Protein AF-A0A7S4K9E1-F1 (afdb_monomer)

Secondary structure (DSSP, 8-state):
---------S-SSEEEEEEEEE---TTSS--PEEEEEEEEE--PPPTT-HHHHH-EEEEEEEGGGS--S-TT---HHHHHHHHHHHHHS-TTEEEEEEEEEEE--SSSPTT-EEEEEEEETTBEEEEE-TTSEEEE--STTS---HHHHHHHHHHH---S---------PPP----PPPPPPPP--------------PPPGGGSSS--PPPPEEEESPPBHHHHHS-SEEEEEETTEEEEEEEEETTEESTTSS--

Foldseek 3Di:
DDDDDDDDDPAPDKDKDWDKDFDDDPPDPDTDIDIDIDIGRDDADDCPHVLQWQFAEEEEDECVQPDPQFQVDPDPSLVVVVVVVVVVDDPRHDWYWYKYWDQDDDPPDRPDIFIFTAQTSAWWKWFAAPVLEIETADDGVHDPFPQVVVVCCVQPVDPPDPPVPPDPDPDDDDPDDDDDDDDDDDDDDDDDPPPPPPPPPPPPPPPPPPPRHHYDHHGDIPVSQQNTLWMWIDHPSGHTGTHQHYPNHGGNVSTND

Organism: NCBI:txid180227

Mean predicted aligned error: 12.52 Å

Sequence (257 aa):
AVSVCFALTNFSSARIRLIYQATELIGGEGKEGGLVVLVERWTPFSHDHPLFSIGVSVSLCPVDEIARSNPASKSIEWITKRKHIYSQKNKDTYEVLLTRKREKRGEEREGDVEVEVLEGMGTNLFCVREDNTILTAGGTDVLPGLSASILIDSLFLSPTSLSPSSPPSPLPSLALLPPPPSPSPLSSSPSLPSLNIIPPPRSWVSEFSSPPLSLIIRPPTLKELREAKEVMICSASRPLVPVTEIEGKKVGNGKPG

InterPro domains:
  IPR036038 Aminotransferase-like, PLP-dependent enzymes [SSF56752] (7-153)
  IPR036038 Aminotransferase-like, PLP-dependent enzymes [SSF56752] (214-257)
  IPR043132 Branched-chain-amino-acid aminotransferase-like, C-terminal [G3DSA:3.20.10.10] (48-155)
  IPR043132 Branched-chain-amino-acid aminotransferase-like, C-terminal [G3DSA:3.20.10.10] (202-257)

Nearest PDB structures (foldseek):
  4tm5-assembly1_A-2  TM=7.470E-01  e=7.924E-10  Burkholderia thailandensis E264
  5e25-assembly1_C  TM=6.968E-01  e=1.525E-09  Geoglobus acetivorans
  7dbe-assembly1_A  TM=6.575E-01  e=8.078E-09  Rhodobacter sp. 140A
  4m0j-assembly1_B  TM=6.959E-01  e=7.310E-08  Burkholderia thailandensis E264
  7wud-assembly1_C  TM=6.959E-01  e=7.758E-08  Rhodobacter sp. 140A

Solvent-accessible surface area (backbone atoms only — not comparable to full-atom values): 16142 Å² total; per-residue (Å²): 136,89,85,84,86,81,86,82,78,95,64,98,44,69,42,78,45,81,44,79,45,78,46,81,55,92,86,56,105,54,79,59,68,47,77,47,75,46,76,42,83,42,75,76,81,56,87,86,35,62,53,61,71,50,25,36,32,29,38,80,42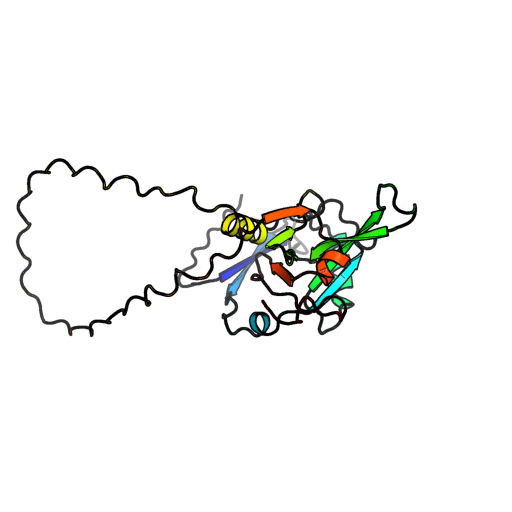,60,38,91,83,45,87,67,95,42,52,82,60,83,45,68,65,48,55,53,51,52,52,52,55,62,71,70,48,60,89,77,44,72,48,45,32,32,26,43,82,40,74,68,87,66,96,61,69,90,84,51,70,42,47,30,36,45,28,36,85,77,25,46,40,40,33,29,37,85,83,40,38,35,29,25,42,55,70,76,82,36,61,90,46,67,46,55,51,54,49,50,42,68,73,70,55,63,75,76,73,78,61,80,68,69,75,76,73,79,72,79,84,72,78,80,72,80,79,77,84,81,80,80,92,77,78,91,74,84,82,74,79,80,78,79,76,73,72,76,72,84,78,78,78,80,77,76,84,65,78,78,72,43,84,45,81,37,55,41,37,54,65,54,53,55,67,9,52,42,35,35,35,32,26,90,90,41,66,86,36,33,37,13,25,51,74,91,38,55,19,49,90,42,47,48,128

pLDDT: mean 78.81, std 18.17, range [39.69, 98.38]

Radius of gyration: 27.0 Å; Cα contacts (8 Å, |Δi|>4): 364; chains: 1; bounding box: 75×40×86 Å

Structure (mmCIF, N/CA/C/O backbone):
data_AF-A0A7S4K9E1-F1
#
_entry.id   AF-A0A7S4K9E1-F1
#
loop_
_atom_site.group_PDB
_atom_site.id
_atom_site.type_symbol
_atom_site.label_atom_id
_atom_site.label_alt_id
_atom_site.label_comp_id
_atom_site.label_asym_id
_atom_site.label_entity_id
_atom_site.label_seq_id
_atom_site.pdbx_PDB_ins_code
_atom_site.Cartn_x
_atom_site.Cartn_y
_atom_site.Cartn_z
_atom_site.occupancy
_atom_site.B_iso_or_equiv
_atom_site.auth_seq_id
_atom_site.auth_comp_id
_atom_site.auth_asym_id
_atom_site.auth_atom_id
_atom_site.pdbx_PDB_model_num
ATOM 1 N N . ALA A 1 1 ? 23.611 8.566 -29.644 1.00 44.84 1 ALA A N 1
ATOM 2 C CA . ALA A 1 1 ? 22.327 8.082 -29.100 1.00 44.84 1 ALA A CA 1
ATOM 3 C C . ALA A 1 1 ? 21.999 6.769 -29.792 1.00 44.84 1 ALA A C 1
ATOM 5 O O . ALA A 1 1 ? 22.045 6.738 -31.014 1.00 44.84 1 ALA A O 1
ATOM 6 N N . VAL A 1 2 ? 21.758 5.692 -29.045 1.00 45.19 2 VAL A N 1
ATOM 7 C CA . VAL A 1 2 ? 21.304 4.420 -29.627 1.00 45.19 2 VAL A CA 1
ATOM 8 C C . VAL 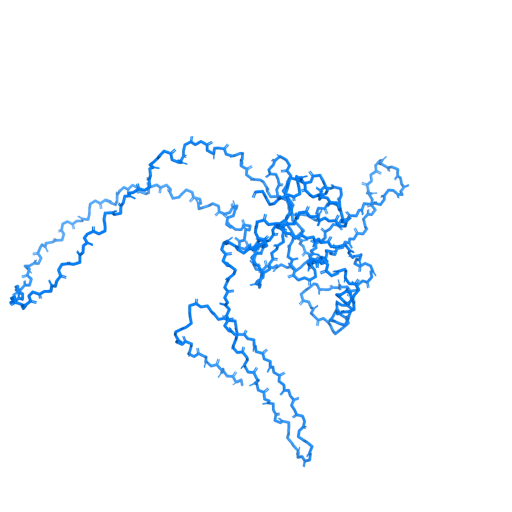A 1 2 ? 19.786 4.396 -29.501 1.00 45.19 2 VAL A C 1
ATOM 10 O O . VAL A 1 2 ? 19.266 4.327 -28.390 1.00 45.19 2 VAL A O 1
ATOM 13 N N . SER A 1 3 ? 19.082 4.512 -30.624 1.00 39.69 3 SER A N 1
ATOM 14 C CA . SER A 1 3 ? 17.632 4.322 -30.674 1.00 39.69 3 SER A CA 1
ATOM 15 C C . SER A 1 3 ? 17.351 2.849 -30.938 1.00 39.69 3 SER A C 1
ATOM 17 O O . SER A 1 3 ? 17.760 2.319 -31.967 1.00 39.69 3 SER A O 1
ATOM 19 N N . VAL A 1 4 ? 16.666 2.185 -30.009 1.00 52.56 4 VAL A N 1
ATOM 20 C CA . VAL A 1 4 ? 16.230 0.794 -30.173 1.00 52.56 4 VAL A CA 1
ATOM 21 C C . VAL A 1 4 ? 14.720 0.798 -30.377 1.00 52.56 4 VAL A C 1
ATOM 23 O O . VAL A 1 4 ? 13.971 1.156 -29.469 1.00 52.56 4 VAL A O 1
ATOM 26 N N . CYS A 1 5 ? 14.272 0.429 -31.576 1.00 44.16 5 CYS A N 1
ATOM 27 C CA . CYS A 1 5 ? 12.857 0.239 -31.885 1.00 44.16 5 CYS A CA 1
ATOM 28 C C . CYS A 1 5 ? 12.500 -1.243 -31.759 1.00 44.16 5 CYS A C 1
ATOM 30 O O . CYS A 1 5 ? 13.125 -2.090 -32.392 1.00 44.16 5 CYS A O 1
ATOM 32 N N . PHE A 1 6 ? 11.468 -1.548 -30.974 1.00 58.50 6 PHE A N 1
ATOM 33 C CA . PHE A 1 6 ? 10.900 -2.890 -30.881 1.00 58.50 6 PHE A CA 1
ATOM 34 C C . PHE A 1 6 ? 9.609 -2.945 -31.693 1.00 58.50 6 PHE A C 1
ATOM 36 O O . PHE A 1 6 ? 8.672 -2.201 -31.412 1.00 58.50 6 PHE A O 1
ATOM 43 N N . ALA A 1 7 ? 9.545 -3.844 -32.673 1.00 48.47 7 ALA A N 1
ATOM 44 C CA . ALA A 1 7 ? 8.293 -4.236 -33.306 1.00 48.47 7 ALA A CA 1
ATOM 45 C C . ALA A 1 7 ? 7.795 -5.508 -32.611 1.00 48.47 7 ALA A C 1
ATOM 47 O O . ALA A 1 7 ? 8.262 -6.608 -32.899 1.00 48.47 7 ALA A O 1
ATOM 48 N N . LEU A 1 8 ? 6.890 -5.355 -31.645 1.00 54.22 8 LEU A N 1
ATOM 49 C CA . LEU A 1 8 ? 6.232 -6.490 -31.001 1.00 54.22 8 LEU A CA 1
ATOM 50 C C . LEU A 1 8 ? 4.966 -6.830 -31.787 1.00 54.22 8 LEU A C 1
ATOM 52 O O . LEU A 1 8 ? 3.987 -6.091 -31.740 1.00 54.22 8 LEU A O 1
ATOM 56 N N . THR A 1 9 ? 4.979 -7.947 -32.507 1.00 47.78 9 THR A N 1
ATOM 57 C CA . THR A 1 9 ? 3.783 -8.523 -33.130 1.00 47.78 9 THR A CA 1
ATOM 58 C C . THR A 1 9 ? 3.282 -9.690 -32.270 1.00 47.78 9 THR A C 1
ATOM 60 O O . THR A 1 9 ? 4.074 -10.417 -31.676 1.00 47.78 9 THR A O 1
ATOM 63 N N . ASN A 1 10 ? 1.960 -9.861 -32.163 1.00 51.62 10 ASN A N 1
ATOM 64 C CA . ASN A 1 10 ? 1.287 -10.983 -31.477 1.00 51.62 10 ASN A CA 1
ATOM 65 C C . ASN A 1 10 ? 1.392 -11.080 -29.938 1.00 51.62 10 ASN A C 1
ATOM 67 O O . ASN A 1 10 ? 1.086 -12.133 -29.378 1.00 51.62 10 ASN A O 1
ATOM 71 N N . PHE A 1 11 ? 1.730 -10.005 -29.223 1.00 51.41 11 PHE A N 1
ATOM 72 C CA . PHE A 1 11 ? 1.560 -9.960 -27.765 1.00 51.41 11 PHE A CA 1
ATOM 73 C C . PHE A 1 11 ? 0.322 -9.137 -27.400 1.00 51.41 11 PHE A C 1
ATOM 75 O O . PHE A 1 11 ? 0.306 -7.929 -27.607 1.00 51.41 11 PHE A O 1
ATOM 82 N N . SER A 1 12 ? -0.695 -9.771 -26.807 1.00 54.38 12 SER A N 1
ATOM 83 C CA . SER A 1 12 ? -1.803 -9.046 -26.161 1.00 54.38 12 SER A CA 1
ATOM 84 C C . SER A 1 12 ? -1.333 -8.296 -24.907 1.00 54.38 12 SER A C 1
ATOM 86 O O . SER A 1 12 ? -1.938 -7.305 -24.511 1.00 54.38 12 SER A O 1
ATOM 88 N N . SER A 1 13 ? -0.251 -8.775 -24.280 1.00 58.75 13 SER A N 1
ATOM 89 C CA . SER A 1 13 ? 0.350 -8.211 -23.072 1.00 58.75 13 SER A CA 1
ATOM 90 C C . SER A 1 13 ? 1.791 -8.723 -22.886 1.00 58.75 13 SER A C 1
ATOM 92 O O . SER A 1 13 ? 2.035 -9.927 -22.780 1.00 58.75 13 SER A O 1
ATOM 94 N N . ALA A 1 14 ? 2.774 -7.821 -22.847 1.00 64.75 14 ALA A N 1
ATOM 95 C CA . ALA A 1 14 ? 4.183 -8.152 -22.612 1.00 64.75 14 ALA A CA 1
ATOM 96 C C . ALA A 1 14 ? 4.811 -7.166 -21.624 1.00 64.75 14 ALA A C 1
ATOM 98 O O . ALA A 1 14 ? 4.488 -5.978 -21.629 1.00 64.75 14 ALA A O 1
ATOM 99 N N . ARG A 1 15 ? 5.734 -7.656 -20.790 1.00 63.25 15 ARG A N 1
ATOM 100 C CA . ARG A 1 15 ? 6.575 -6.816 -19.938 1.00 63.25 15 ARG A CA 1
ATOM 101 C C . ARG A 1 15 ? 7.972 -6.777 -20.536 1.00 63.25 15 ARG A C 1
ATOM 103 O O . AR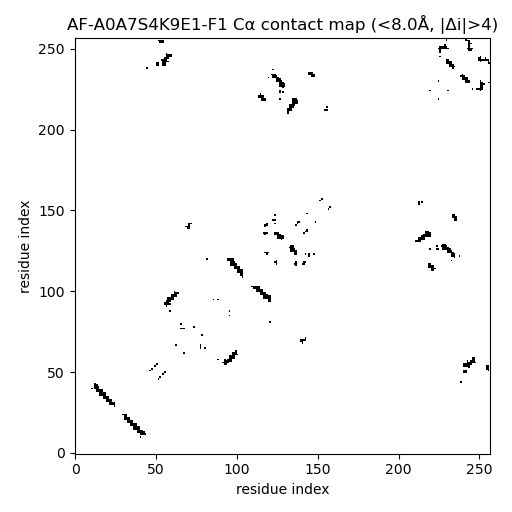G A 1 15 ? 8.646 -7.798 -20.620 1.00 63.25 15 ARG A O 1
ATOM 110 N N . ILE A 1 16 ? 8.418 -5.585 -20.914 1.00 66.88 16 ILE A N 1
ATOM 111 C CA . ILE A 1 16 ? 9.780 -5.365 -21.400 1.00 66.88 16 ILE A CA 1
ATOM 112 C C . ILE A 1 16 ? 10.626 -4.879 -20.224 1.00 66.88 16 ILE A C 1
ATOM 114 O O . ILE A 1 16 ? 10.321 -3.857 -19.606 1.00 66.88 16 ILE A O 1
ATOM 118 N N . ARG A 1 17 ? 11.693 -5.608 -19.900 1.00 61.75 17 ARG A N 1
ATOM 119 C CA . ARG A 1 17 ? 12.724 -5.187 -18.952 1.00 61.75 17 ARG A CA 1
ATOM 120 C C . ARG A 1 17 ? 14.014 -4.926 -19.726 1.00 61.75 17 ARG A C 1
ATOM 122 O O . ARG A 1 17 ? 14.619 -5.839 -20.276 1.00 61.75 17 ARG A O 1
ATOM 129 N N . LEU A 1 18 ? 14.439 -3.667 -19.744 1.00 63.19 18 LEU A N 1
ATOM 130 C CA . LEU A 1 18 ? 15.711 -3.249 -20.330 1.00 63.19 18 LEU A CA 1
ATOM 131 C C . LEU A 1 18 ? 16.797 -3.313 -19.252 1.00 63.19 18 LEU A C 1
ATOM 133 O O . LEU A 1 18 ? 16.660 -2.685 -18.201 1.00 63.19 18 LEU A O 1
ATOM 137 N N . ILE A 1 19 ? 17.855 -4.082 -19.499 1.00 65.06 19 ILE A N 1
ATOM 138 C CA . ILE A 1 19 ? 19.015 -4.212 -18.617 1.00 65.06 19 ILE A CA 1
ATOM 139 C C . ILE A 1 19 ? 20.237 -3.780 -19.421 1.00 65.06 19 ILE A C 1
ATOM 141 O O . ILE A 1 19 ? 20.676 -4.469 -20.335 1.00 65.06 19 ILE A O 1
ATOM 145 N N . TYR A 1 20 ? 20.793 -2.621 -19.091 1.00 65.31 20 TYR A N 1
ATOM 146 C CA . TYR A 1 20 ? 22.078 -2.221 -19.649 1.00 65.31 20 TYR A CA 1
ATOM 147 C C . TYR A 1 20 ? 23.196 -2.847 -18.818 1.00 65.31 20 TYR A C 1
ATOM 149 O O . TYR A 1 20 ? 23.261 -2.623 -17.607 1.00 65.31 20 TYR A O 1
ATOM 157 N N . GLN A 1 21 ? 24.060 -3.628 -19.461 1.00 65.50 21 GLN A N 1
ATOM 158 C CA . GLN A 1 21 ? 25.224 -4.231 -18.829 1.00 65.50 21 GLN A CA 1
ATOM 159 C C . GLN A 1 21 ? 26.477 -3.705 -19.529 1.00 65.50 21 GLN A C 1
ATOM 161 O O . GLN A 1 21 ? 26.790 -4.070 -20.661 1.00 65.50 21 GLN A O 1
ATOM 166 N N . ALA A 1 22 ? 27.192 -2.809 -18.851 1.00 60.06 22 ALA A N 1
ATOM 167 C CA . ALA A 1 22 ? 28.539 -2.446 -19.262 1.00 60.06 22 ALA A CA 1
ATOM 168 C C . ALA A 1 22 ? 29.474 -3.594 -18.872 1.00 60.06 22 ALA A C 1
ATOM 170 O O . ALA A 1 22 ? 29.574 -3.924 -17.689 1.00 60.06 22 ALA A O 1
ATOM 171 N N . THR A 1 23 ? 30.136 -4.203 -19.850 1.00 58.31 23 THR A N 1
ATOM 172 C CA . THR A 1 23 ? 31.145 -5.237 -19.603 1.00 58.31 23 THR A CA 1
ATOM 173 C C . THR A 1 23 ? 32.503 -4.624 -19.907 1.00 58.31 23 THR A C 1
ATOM 175 O O . THR A 1 23 ? 32.724 -4.132 -21.009 1.00 58.31 23 THR A O 1
ATOM 178 N N . GLU A 1 24 ? 33.416 -4.606 -18.935 1.00 52.59 24 GLU A N 1
ATOM 179 C CA . GLU A 1 24 ? 34.816 -4.316 -19.246 1.00 52.59 24 GLU A CA 1
ATOM 180 C C . GLU A 1 24 ? 35.407 -5.558 -19.910 1.00 52.59 24 GLU A C 1
ATOM 182 O O . GLU A 1 24 ? 35.498 -6.624 -19.299 1.00 52.59 24 GLU A O 1
ATOM 187 N N . LEU A 1 25 ? 35.755 -5.436 -21.191 1.00 50.59 25 LEU A N 1
ATOM 188 C CA . LEU A 1 25 ? 36.533 -6.455 -21.876 1.00 50.59 25 LEU A CA 1
ATOM 189 C C . LEU A 1 25 ? 37.930 -6.461 -21.255 1.00 50.59 25 LEU A C 1
ATOM 191 O O . LEU A 1 25 ? 38.656 -5.468 -21.301 1.00 50.59 25 LEU A O 1
ATOM 195 N N . ILE A 1 26 ? 38.297 -7.588 -20.651 1.00 45.84 26 ILE A N 1
ATOM 196 C CA . ILE A 1 26 ? 39.643 -7.821 -20.134 1.00 45.84 26 ILE A CA 1
ATOM 197 C C . ILE A 1 26 ? 40.593 -7.829 -21.344 1.00 45.84 26 ILE A C 1
ATOM 199 O O . ILE A 1 26 ? 40.670 -8.827 -22.055 1.00 45.84 26 ILE A O 1
ATOM 203 N N . GLY A 1 27 ? 41.293 -6.715 -21.593 1.00 56.19 27 GLY A N 1
ATOM 204 C CA . GLY A 1 27 ? 42.461 -6.676 -22.486 1.00 56.19 27 GLY A CA 1
ATOM 205 C C . GLY A 1 27 ? 42.422 -5.770 -23.725 1.00 56.19 27 GLY A C 1
ATOM 206 O O . GLY A 1 27 ? 43.323 -5.898 -24.548 1.00 56.19 27 GLY A O 1
ATOM 207 N N . GLY A 1 28 ? 41.462 -4.853 -23.890 1.00 53.06 28 GLY A N 1
ATOM 208 C CA . GLY A 1 28 ? 41.460 -3.912 -25.025 1.00 53.06 28 GLY A CA 1
ATOM 209 C C . GLY A 1 28 ? 40.995 -2.511 -24.634 1.00 53.06 28 GLY A C 1
ATOM 210 O O . GLY A 1 28 ? 40.113 -2.373 -23.793 1.00 53.06 28 GLY A O 1
ATOM 211 N N . GLU A 1 29 ? 41.579 -1.471 -25.237 1.00 60.66 29 GLU A N 1
ATOM 212 C CA . GLU A 1 29 ? 41.339 -0.036 -24.971 1.00 60.66 29 GLU A CA 1
ATOM 213 C C . GLU A 1 29 ? 39.926 0.478 -25.361 1.00 60.66 29 GLU A C 1
ATOM 215 O O . GLU A 1 29 ? 39.757 1.613 -25.802 1.00 60.66 29 GLU A O 1
ATOM 220 N N . GLY A 1 30 ? 38.873 -0.324 -25.186 1.00 58.34 30 GLY A N 1
ATOM 221 C CA . GLY A 1 30 ? 37.495 0.053 -25.497 1.00 58.34 30 GLY A CA 1
ATOM 222 C C . GLY A 1 30 ? 36.483 -0.585 -24.548 1.00 58.34 30 GLY A C 1
ATOM 223 O O . GLY A 1 30 ? 36.490 -1.794 -24.327 1.00 58.34 30 GLY A O 1
ATOM 224 N N . LYS A 1 31 ? 35.576 0.228 -23.992 1.00 55.53 31 LYS A N 1
ATOM 225 C CA . LYS A 1 31 ? 34.394 -0.268 -23.270 1.00 55.53 31 LYS A CA 1
ATOM 226 C C . LYS A 1 31 ? 33.292 -0.568 -24.284 1.00 55.53 31 LYS A C 1
ATOM 228 O O . LYS A 1 31 ? 32.645 0.360 -24.764 1.00 55.53 31 LYS A O 1
ATOM 233 N N . GLU A 1 32 ? 33.051 -1.840 -24.587 1.00 61.56 32 GLU A N 1
ATOM 234 C CA . GLU A 1 32 ? 31.843 -2.251 -25.308 1.00 61.56 32 GLU A CA 1
ATOM 235 C C . GLU A 1 32 ? 30.694 -2.468 -24.310 1.00 61.56 32 GLU A C 1
ATOM 237 O O . GLU A 1 32 ? 30.748 -3.311 -23.414 1.00 61.56 32 GLU A O 1
ATOM 242 N N . GLY A 1 33 ? 29.644 -1.654 -24.425 1.00 64.50 33 GLY A N 1
ATOM 243 C CA . GLY A 1 33 ? 28.419 -1.813 -23.644 1.00 64.50 33 GLY A CA 1
ATOM 244 C C . GLY A 1 33 ? 27.416 -2.704 -24.369 1.00 64.50 33 GLY A C 1
ATOM 245 O O . GLY A 1 33 ? 27.100 -2.447 -25.529 1.00 64.50 33 GLY A O 1
ATOM 246 N N . GLY A 1 34 ? 26.875 -3.714 -23.686 1.00 63.38 34 GLY A N 1
ATOM 247 C CA . GLY A 1 34 ? 25.768 -4.526 -24.190 1.00 63.38 34 GLY A CA 1
ATOM 248 C C . GLY A 1 34 ? 24.432 -4.057 -23.611 1.00 63.38 34 GLY A C 1
ATOM 249 O O . GLY A 1 34 ? 24.292 -3.882 -22.399 1.00 63.38 34 GLY A O 1
ATOM 250 N N . LEU A 1 35 ? 23.415 -3.875 -24.458 1.00 67.69 35 LEU A N 1
ATOM 251 C CA . LEU A 1 35 ? 22.033 -3.746 -23.993 1.00 67.69 35 LEU A CA 1
ATOM 252 C C . LEU A 1 35 ? 21.372 -5.124 -24.028 1.00 67.69 35 LEU A C 1
ATOM 254 O O . LEU A 1 35 ? 21.116 -5.667 -25.100 1.00 67.69 35 LEU A O 1
ATOM 258 N N . VAL A 1 36 ? 21.059 -5.670 -22.857 1.00 71.00 36 VAL A N 1
ATOM 259 C CA . VAL A 1 36 ? 20.261 -6.888 -22.734 1.00 71.00 36 VAL A CA 1
ATOM 260 C C . VAL A 1 36 ? 18.796 -6.489 -22.610 1.00 71.00 36 VAL A C 1
ATOM 262 O O . VAL A 1 36 ? 18.388 -5.788 -21.683 1.00 71.00 36 VAL A O 1
ATOM 265 N N . VAL A 1 37 ? 17.979 -6.942 -23.555 1.00 69.81 37 VAL A N 1
ATOM 266 C CA . VAL A 1 37 ? 16.531 -6.730 -23.530 1.00 69.81 37 VAL A CA 1
ATOM 267 C C . VAL A 1 37 ? 15.871 -8.040 -23.149 1.00 69.81 37 VAL A C 1
ATOM 269 O O . VAL A 1 37 ? 15.922 -9.006 -23.904 1.00 69.81 37 VAL A O 1
ATOM 272 N N . LEU A 1 38 ? 15.232 -8.069 -21.985 1.00 70.56 38 LEU A N 1
ATOM 273 C CA . LEU A 1 38 ? 14.431 -9.203 -21.556 1.00 70.56 38 LEU A CA 1
ATOM 274 C C . LEU A 1 38 ? 12.956 -8.890 -21.817 1.00 70.56 38 LEU A C 1
ATOM 276 O O . LEU A 1 38 ? 12.400 -7.957 -21.236 1.00 70.56 38 LEU A O 1
ATOM 280 N N . VAL A 1 39 ? 12.320 -9.666 -22.691 1.00 72.81 39 VAL A N 1
ATOM 281 C CA . VAL A 1 39 ? 10.876 -9.585 -22.939 1.00 72.81 39 VAL A CA 1
ATOM 282 C C . VAL A 1 39 ? 10.220 -10.776 -22.258 1.00 72.81 39 VAL A C 1
ATOM 284 O O . VAL A 1 39 ? 10.415 -11.919 -22.664 1.00 72.81 39 VAL A O 1
ATOM 287 N N . GLU A 1 40 ? 9.454 -10.513 -21.207 1.00 67.88 40 GLU A N 1
ATOM 288 C CA . GLU A 1 40 ? 8.709 -11.536 -20.480 1.00 67.88 40 GLU A CA 1
ATOM 289 C C . GLU A 1 40 ? 7.238 -11.477 -20.893 1.00 67.88 40 GLU A C 1
ATOM 291 O O . GLU A 1 40 ? 6.645 -10.397 -21.019 1.00 67.88 40 GLU A O 1
ATOM 296 N N . ARG A 1 41 ? 6.615 -12.648 -21.073 1.00 70.56 41 ARG A N 1
ATOM 297 C CA . ARG A 1 41 ? 5.164 -12.718 -21.244 1.00 70.56 41 ARG A CA 1
ATOM 298 C C . ARG A 1 41 ? 4.521 -12.242 -19.947 1.00 70.56 41 ARG A C 1
ATOM 300 O O . ARG A 1 41 ? 4.726 -12.841 -18.894 1.00 70.56 41 ARG A O 1
ATOM 307 N N . TRP A 1 42 ? 3.755 -11.159 -20.025 1.00 67.62 42 TRP A N 1
ATOM 308 C CA . TRP A 1 42 ? 2.984 -10.688 -18.887 1.00 67.62 42 TRP A CA 1
ATOM 309 C C . TRP A 1 42 ? 1.579 -11.248 -19.008 1.00 67.62 42 TRP A C 1
ATOM 311 O O . TRP A 1 42 ? 0.826 -10.868 -19.903 1.00 67.62 42 TRP A O 1
ATOM 321 N N . THR A 1 43 ? 1.247 -12.177 -18.123 1.00 70.12 43 THR A N 1
ATOM 322 C CA . THR A 1 43 ? -0.119 -12.666 -17.985 1.00 70.12 43 THR A CA 1
ATOM 323 C C . THR A 1 43 ? -0.752 -11.862 -16.854 1.00 70.12 43 THR A C 1
ATOM 325 O O . THR A 1 43 ? -0.307 -12.009 -15.712 1.00 70.12 43 THR A O 1
ATOM 328 N N . PRO A 1 44 ? -1.716 -10.968 -17.134 1.00 70.00 44 PRO A N 1
ATOM 329 C CA . PRO A 1 44 ? -2.444 -10.299 -16.067 1.00 70.00 44 PRO A CA 1
ATOM 330 C C . PRO A 1 44 ? -3.091 -11.351 -15.164 1.00 70.00 44 PRO A C 1
ATOM 332 O O . PRO A 1 44 ? -3.449 -12.441 -15.617 1.00 70.00 44 PRO A O 1
ATOM 335 N N . PHE A 1 45 ? -3.236 -11.028 -13.881 1.00 75.31 45 PHE A N 1
ATOM 336 C CA . PHE A 1 45 ? -3.989 -11.886 -12.978 1.00 75.31 45 PHE A CA 1
ATOM 337 C C . PHE A 1 45 ? -5.426 -12.027 -13.502 1.00 75.31 45 PHE A C 1
ATOM 339 O O . PHE A 1 45 ? -6.093 -11.028 -13.777 1.00 75.31 45 PHE A O 1
ATOM 346 N N . SER A 1 46 ? -5.885 -13.269 -13.666 1.00 78.06 46 SER A N 1
ATOM 347 C CA . SER A 1 46 ? -7.298 -13.568 -13.907 1.00 78.06 46 SER A CA 1
ATOM 348 C C . SER A 1 46 ? -8.142 -13.036 -12.751 1.00 78.06 46 SER A C 1
ATOM 350 O O . SER A 1 46 ? -7.657 -12.951 -11.623 1.00 78.06 46 SER A O 1
ATOM 352 N N . HIS A 1 47 ? -9.413 -12.724 -13.003 1.00 74.31 47 HIS A N 1
ATOM 353 C CA . HIS A 1 47 ? -10.320 -12.306 -11.927 1.00 74.31 47 HIS A CA 1
ATOM 354 C C . HIS A 1 47 ? -10.451 -13.388 -10.839 1.00 74.31 47 HIS A C 1
ATOM 356 O O . HIS A 1 47 ? -10.537 -13.061 -9.662 1.00 74.31 47 HIS A O 1
ATOM 362 N N . ASP A 1 48 ? -10.308 -14.663 -11.212 1.00 81.81 48 ASP A N 1
ATOM 363 C CA . ASP A 1 48 ? -10.330 -15.803 -10.285 1.00 81.81 48 ASP A CA 1
ATOM 364 C C . ASP A 1 48 ? -9.008 -16.016 -9.528 1.00 81.81 48 ASP A C 1
ATOM 366 O O . ASP A 1 48 ? -8.809 -17.044 -8.879 1.00 81.81 48 ASP A O 1
ATOM 370 N N . HIS A 1 49 ? -8.044 -15.095 -9.643 1.00 85.75 49 HIS A N 1
ATOM 371 C CA . HIS A 1 49 ? -6.775 -15.258 -8.950 1.00 85.75 49 HIS A CA 1
ATOM 372 C C . HIS A 1 49 ? -6.988 -15.164 -7.426 1.00 85.75 49 HIS A C 1
ATOM 374 O O . HIS A 1 49 ? -7.586 -14.187 -6.969 1.00 85.75 49 HIS A O 1
ATOM 380 N N . PRO A 1 50 ? -6.435 -16.090 -6.613 1.00 85.88 50 PRO A N 1
ATOM 381 C CA . PRO A 1 50 ? -6.691 -16.145 -5.169 1.00 85.88 50 PRO A CA 1
ATOM 382 C C . PRO A 1 50 ? -6.408 -14.844 -4.406 1.00 85.88 50 PRO A C 1
ATOM 384 O O . PRO A 1 50 ? -7.010 -14.588 -3.367 1.00 85.88 50 PRO A O 1
ATOM 387 N N . LEU A 1 51 ? -5.514 -13.998 -4.933 1.00 88.50 51 LEU A N 1
ATOM 388 C CA . LEU A 1 51 ? -5.227 -12.673 -4.370 1.00 88.50 51 LEU A CA 1
ATOM 389 C C . LEU A 1 51 ? -6.469 -11.777 -4.277 1.00 88.50 51 LEU A C 1
ATOM 391 O O . LEU A 1 51 ? -6.540 -10.962 -3.365 1.00 88.50 51 LEU A O 1
ATOM 395 N N . PHE A 1 52 ? -7.431 -11.913 -5.190 1.00 87.62 52 PHE A N 1
ATOM 396 C CA . PHE A 1 52 ? -8.646 -11.098 -5.185 1.00 87.62 52 PHE A CA 1
ATOM 397 C C . PHE A 1 52 ? -9.752 -11.687 -4.313 1.00 87.62 52 PHE A C 1
ATOM 399 O O . PHE A 1 52 ? -10.567 -10.936 -3.797 1.00 87.62 52 PHE A O 1
ATOM 406 N N . SER A 1 53 ? -9.771 -13.009 -4.112 1.00 88.25 53 SER A N 1
ATOM 407 C CA . SER A 1 53 ? -10.783 -13.678 -3.285 1.00 88.25 53 SER A CA 1
ATOM 408 C C . SER A 1 53 ? -10.390 -13.783 -1.809 1.00 88.25 53 SER A C 1
ATOM 410 O O . SER A 1 53 ? -11.259 -13.850 -0.945 1.00 88.25 53 SER A O 1
ATOM 412 N N . ILE A 1 54 ? -9.087 -13.825 -1.509 1.00 92.38 54 ILE A N 1
ATOM 413 C CA . ILE A 1 54 ? -8.551 -13.980 -0.145 1.00 92.38 54 ILE A CA 1
ATOM 414 C C . ILE A 1 54 ? -7.949 -12.665 0.369 1.00 92.38 54 ILE A C 1
ATOM 416 O O . ILE A 1 54 ? -8.019 -12.373 1.563 1.00 92.38 54 ILE A O 1
ATOM 420 N N . GLY A 1 55 ? -7.377 -11.858 -0.526 1.00 94.62 55 GLY A N 1
ATOM 421 C CA . GLY A 1 55 ? -6.554 -10.711 -0.159 1.00 94.62 55 GLY A CA 1
ATOM 422 C C . GLY A 1 55 ? -5.162 -11.106 0.315 1.00 94.62 55 GLY A C 1
ATOM 423 O O . GLY A 1 55 ? -4.698 -12.228 0.093 1.00 94.62 55 GLY A O 1
ATOM 424 N N . VAL A 1 56 ? -4.466 -10.146 0.919 1.00 97.00 56 VAL A N 1
ATOM 425 C CA . VAL A 1 56 ? -3.080 -10.309 1.363 1.00 97.00 56 VAL A CA 1
ATOM 426 C C . VAL A 1 56 ? -2.850 -9.815 2.785 1.00 97.00 56 VAL A C 1
ATOM 428 O O . VAL A 1 56 ? -3.492 -8.866 3.236 1.00 97.00 56 VAL A O 1
ATOM 431 N N . SER A 1 57 ? -1.870 -10.423 3.457 1.00 97.56 57 SER A N 1
ATOM 432 C CA . SER A 1 57 ? -1.321 -9.924 4.719 1.00 97.56 57 SER A CA 1
ATOM 433 C C . SER A 1 57 ? -0.135 -8.994 4.456 1.00 97.56 57 SER A C 1
ATOM 435 O O . SER A 1 57 ? 0.652 -9.216 3.528 1.00 97.56 57 SER A O 1
ATOM 437 N N . VAL A 1 58 ? 0.010 -7.940 5.254 1.00 98.00 58 VAL A N 1
ATOM 438 C CA . VAL A 1 58 ? 1.138 -7.004 5.181 1.00 98.00 58 VAL A CA 1
ATOM 439 C C . VAL A 1 58 ? 1.795 -6.809 6.543 1.00 98.00 58 VAL A C 1
ATOM 441 O O . VAL A 1 58 ? 1.162 -6.942 7.591 1.00 98.00 58 VAL A O 1
ATOM 444 N N . SER A 1 59 ? 3.078 -6.460 6.511 1.00 97.25 59 SER A N 1
ATOM 445 C CA . SER A 1 59 ? 3.861 -6.100 7.696 1.00 97.25 59 SER A CA 1
ATOM 446 C C . SER A 1 59 ? 4.234 -4.622 7.672 1.00 97.25 59 SER A C 1
ATOM 448 O O . SER A 1 59 ? 4.132 -3.976 6.632 1.00 97.25 59 SER A O 1
ATOM 450 N N . LEU A 1 60 ? 4.669 -4.074 8.798 1.00 96.69 60 LEU A N 1
ATOM 451 C CA . LEU A 1 60 ? 5.088 -2.686 8.951 1.00 96.69 60 LEU A CA 1
ATOM 452 C C . LEU A 1 60 ? 6.608 -2.607 9.113 1.00 96.69 60 LEU A C 1
ATOM 454 O O . LEU A 1 60 ? 7.216 -3.452 9.762 1.00 96.69 60 LEU A O 1
ATOM 458 N N . CYS A 1 61 ? 7.221 -1.571 8.550 1.00 95.44 61 CYS A N 1
ATOM 459 C CA . CYS A 1 61 ? 8.637 -1.272 8.729 1.00 95.44 61 CYS A CA 1
ATOM 460 C C . CYS A 1 61 ? 8.827 0.240 8.926 1.00 95.44 61 CYS A C 1
ATOM 462 O O . CYS A 1 61 ? 8.439 1.016 8.045 1.00 95.44 61 CYS A O 1
ATOM 464 N N . PRO A 1 62 ? 9.391 0.674 10.063 1.00 92.88 62 PRO A N 1
ATOM 465 C CA . PRO A 1 62 ? 9.668 2.083 10.314 1.00 92.88 62 PRO A CA 1
ATOM 466 C C . PRO A 1 62 ? 10.680 2.672 9.313 1.00 92.88 62 PRO A C 1
ATOM 468 O O . PRO A 1 62 ? 11.707 2.077 9.003 1.00 92.88 62 PRO A O 1
ATOM 471 N N . VAL A 1 63 ? 10.402 3.865 8.786 1.00 86.88 63 VAL A N 1
ATOM 472 C CA . VAL A 1 63 ? 11.242 4.572 7.800 1.00 86.88 63 VAL A CA 1
ATOM 473 C C . VAL A 1 63 ? 12.507 5.136 8.434 1.00 86.88 63 VAL A C 1
ATOM 475 O O . VAL A 1 63 ? 13.499 5.324 7.742 1.00 86.88 63 VAL A O 1
ATOM 478 N N . ASP A 1 64 ? 12.525 5.370 9.742 1.00 83.62 64 ASP A N 1
ATOM 479 C CA . ASP A 1 64 ? 13.744 5.693 10.486 1.00 83.62 64 ASP A CA 1
ATOM 480 C C . ASP A 1 64 ? 14.810 4.589 10.368 1.00 83.62 64 ASP A C 1
ATOM 482 O O . ASP A 1 64 ? 16.005 4.878 10.422 1.00 83.62 64 ASP A O 1
ATOM 486 N N . GLU A 1 65 ? 14.412 3.351 10.063 1.00 76.06 65 GLU A N 1
ATOM 487 C CA . GLU A 1 65 ? 15.333 2.256 9.734 1.00 76.06 65 GLU A CA 1
ATOM 488 C C . GLU A 1 65 ? 15.863 2.344 8.285 1.00 76.06 65 GLU A C 1
ATOM 490 O O . GLU A 1 65 ? 16.856 1.703 7.916 1.00 76.06 65 GLU A O 1
ATOM 495 N N . ILE A 1 66 ? 15.245 3.180 7.440 1.00 76.81 66 ILE A N 1
ATOM 496 C CA . ILE A 1 66 ? 15.515 3.276 6.007 1.00 76.81 66 ILE A CA 1
ATOM 497 C C . ILE A 1 66 ? 15.645 4.730 5.536 1.00 76.81 66 ILE A C 1
ATOM 499 O O . ILE A 1 66 ? 14.686 5.371 5.113 1.00 76.81 66 ILE A O 1
ATOM 503 N N . ALA A 1 67 ? 16.880 5.232 5.506 1.00 64.81 67 ALA A N 1
ATOM 504 C CA . ALA A 1 67 ? 17.200 6.532 4.923 1.00 64.81 67 ALA A CA 1
ATOM 505 C C . ALA A 1 67 ? 16.665 6.647 3.480 1.00 64.81 67 ALA A C 1
ATOM 507 O O . ALA A 1 67 ? 17.183 6.022 2.549 1.00 64.81 67 ALA A O 1
ATOM 508 N N . ARG A 1 68 ? 15.614 7.452 3.290 1.00 75.88 68 ARG A N 1
ATOM 509 C CA . ARG A 1 68 ? 14.989 7.692 1.987 1.00 75.88 68 ARG A CA 1
ATOM 510 C C . ARG A 1 68 ? 14.746 9.189 1.812 1.00 75.88 68 ARG A C 1
ATOM 512 O O . ARG A 1 68 ? 13.676 9.699 2.101 1.00 75.88 68 ARG A O 1
ATOM 519 N N . SER A 1 69 ? 15.770 9.900 1.347 1.00 77.50 69 SER A N 1
ATOM 520 C CA . SER A 1 69 ? 15.707 11.350 1.097 1.00 77.50 69 SER A CA 1
ATOM 521 C C . SER A 1 69 ? 14.988 11.719 -0.206 1.00 77.50 69 SER A C 1
ATOM 523 O O . SER A 1 69 ? 14.637 12.875 -0.412 1.00 77.50 69 SER A O 1
ATOM 525 N N . ASN A 1 70 ? 14.772 10.747 -1.099 1.00 85.06 70 ASN A N 1
ATOM 526 C CA . ASN A 1 70 ? 14.023 10.920 -2.339 1.00 85.06 70 ASN A CA 1
ATOM 527 C C . ASN A 1 70 ? 13.368 9.585 -2.739 1.00 85.06 70 ASN A C 1
ATOM 529 O O . ASN A 1 70 ? 14.068 8.694 -3.230 1.00 85.06 70 ASN A O 1
ATOM 533 N N . PRO A 1 71 ? 12.043 9.431 -2.578 1.00 84.31 71 PRO A N 1
ATOM 534 C CA . PRO A 1 71 ? 11.329 8.205 -2.916 1.00 84.31 71 PRO A CA 1
ATOM 535 C C . PRO A 1 71 ? 11.485 7.727 -4.360 1.00 84.31 71 PRO A C 1
ATOM 537 O O . PRO A 1 71 ? 11.405 6.519 -4.599 1.00 84.31 71 PRO A O 1
ATOM 540 N N . ALA A 1 72 ? 11.728 8.639 -5.306 1.00 82.44 72 ALA A N 1
ATOM 541 C CA . ALA A 1 72 ? 11.953 8.314 -6.712 1.00 82.44 72 ALA A CA 1
ATOM 542 C C . ALA A 1 72 ? 13.371 7.785 -6.984 1.00 82.44 72 ALA A C 1
ATOM 544 O O . ALA A 1 72 ? 13.589 7.059 -7.957 1.00 82.44 72 ALA A O 1
ATOM 545 N N . SER A 1 73 ? 14.337 8.112 -6.121 1.00 80.44 73 SER A N 1
ATOM 546 C CA . SER A 1 73 ? 15.718 7.663 -6.264 1.00 80.44 73 SER A CA 1
ATOM 547 C C . SER A 1 73 ? 15.886 6.242 -5.729 1.00 80.44 73 SER A C 1
ATOM 549 O O . SER A 1 73 ? 15.690 5.963 -4.546 1.00 80.44 73 SER A O 1
ATOM 551 N N . LYS A 1 74 ? 16.297 5.319 -6.601 1.00 79.81 74 LYS A N 1
ATOM 552 C CA . LYS A 1 74 ? 16.716 3.969 -6.202 1.00 79.81 74 LYS A CA 1
ATOM 553 C C . LYS A 1 74 ? 18.199 3.977 -5.841 1.00 79.81 74 LYS A C 1
ATOM 555 O O . LYS A 1 74 ? 19.013 3.432 -6.584 1.00 79.81 74 LYS A O 1
ATOM 560 N N . SER A 1 75 ? 18.555 4.611 -4.726 1.00 85.62 75 SER A N 1
ATOM 561 C CA . SER A 1 75 ? 19.939 4.579 -4.245 1.00 85.62 75 SER A CA 1
ATOM 562 C C . SER A 1 75 ? 20.397 3.133 -3.995 1.00 85.62 75 SER A C 1
ATOM 564 O O . SER A 1 75 ? 19.590 2.248 -3.692 1.00 85.62 75 SER A O 1
ATOM 566 N N . ILE A 1 76 ? 21.701 2.875 -4.120 1.00 86.31 76 ILE A N 1
ATOM 567 C CA . ILE A 1 76 ? 22.281 1.551 -3.831 1.00 86.31 76 ILE A CA 1
ATOM 568 C C . ILE A 1 76 ? 21.969 1.142 -2.386 1.00 86.31 76 ILE A C 1
ATOM 570 O O . ILE A 1 76 ? 21.608 -0.006 -2.133 1.00 86.31 76 ILE A O 1
ATOM 574 N N . GLU A 1 77 ? 22.040 2.093 -1.452 1.00 87.06 77 GLU A N 1
ATOM 575 C CA . GLU A 1 77 ? 21.684 1.881 -0.050 1.00 87.06 77 GLU A CA 1
ATOM 576 C C . GLU A 1 77 ? 20.230 1.415 0.102 1.00 87.06 77 GLU A C 1
ATOM 578 O O . GLU A 1 77 ? 19.981 0.398 0.749 1.00 87.06 77 GLU A O 1
ATOM 583 N N . TRP A 1 78 ? 19.281 2.089 -0.560 1.00 87.00 78 TRP A N 1
ATOM 584 C CA . TRP A 1 78 ? 17.874 1.687 -0.567 1.00 87.00 78 TRP A CA 1
ATOM 585 C C . TRP A 1 78 ? 17.694 0.275 -1.127 1.00 87.00 78 TRP A C 1
ATOM 587 O O . TRP A 1 78 ? 16.987 -0.537 -0.536 1.00 87.00 78 TRP A O 1
ATOM 597 N N . ILE A 1 79 ? 18.352 -0.053 -2.244 1.00 88.25 79 ILE A N 1
ATOM 598 C CA . ILE A 1 79 ? 18.262 -1.386 -2.857 1.00 88.25 79 ILE A CA 1
ATOM 599 C C . ILE A 1 79 ? 18.774 -2.465 -1.893 1.00 88.25 79 ILE A C 1
ATOM 601 O O . ILE A 1 79 ? 18.132 -3.509 -1.750 1.00 88.25 79 ILE A O 1
ATOM 605 N N . THR A 1 80 ? 19.906 -2.225 -1.230 1.00 90.19 80 THR A N 1
ATOM 606 C CA . THR A 1 80 ? 20.509 -3.168 -0.279 1.00 90.19 80 THR A CA 1
ATOM 607 C C . THR A 1 80 ? 19.643 -3.337 0.968 1.00 90.19 80 THR A C 1
ATOM 609 O O . THR A 1 80 ? 19.314 -4.470 1.324 1.00 90.19 80 THR A O 1
ATOM 612 N N . LYS A 1 81 ? 19.187 -2.237 1.582 1.00 90.88 81 LYS A N 1
ATOM 613 C CA . LYS A 1 81 ? 18.299 -2.268 2.758 1.00 90.88 81 LYS A CA 1
ATOM 614 C C . LYS A 1 81 ? 16.967 -2.941 2.447 1.00 90.88 81 LYS A C 1
ATOM 616 O O . LYS A 1 81 ? 16.550 -3.842 3.165 1.00 90.88 81 LYS A O 1
ATOM 621 N N . ARG A 1 82 ? 16.344 -2.597 1.317 1.00 91.25 82 ARG A N 1
ATOM 622 C CA . ARG A 1 82 ? 15.112 -3.239 0.839 1.00 91.25 82 ARG A CA 1
ATOM 623 C C . ARG A 1 82 ? 15.270 -4.755 0.724 1.00 91.25 82 ARG A C 1
ATOM 625 O O . ARG A 1 82 ? 14.390 -5.490 1.161 1.00 91.25 82 ARG A O 1
ATOM 632 N N . LYS A 1 83 ? 16.370 -5.240 0.131 1.00 91.12 83 LYS A N 1
ATOM 633 C CA . LYS A 1 83 ? 16.639 -6.687 0.029 1.00 91.12 83 LYS A CA 1
ATOM 634 C C . LYS A 1 83 ? 16.732 -7.337 1.409 1.00 91.12 83 LYS A C 1
ATOM 636 O O . LYS A 1 83 ? 16.162 -8.407 1.600 1.00 91.12 83 LYS A O 1
ATOM 641 N N . HIS A 1 84 ? 17.408 -6.682 2.351 1.00 92.50 84 HIS A N 1
ATOM 642 C CA . HIS A 1 84 ? 17.517 -7.166 3.723 1.00 92.50 84 HIS A CA 1
ATOM 643 C C . HIS A 1 84 ? 16.146 -7.260 4.411 1.00 92.50 84 HIS A C 1
ATOM 645 O O . HIS A 1 84 ? 15.794 -8.325 4.911 1.00 92.50 84 HIS A O 1
ATOM 651 N N . ILE A 1 85 ? 15.316 -6.220 4.321 1.00 92.00 85 ILE A N 1
ATOM 652 C CA . ILE A 1 85 ? 13.960 -6.210 4.896 1.00 92.00 85 ILE A CA 1
ATOM 653 C C . ILE A 1 85 ? 13.096 -7.325 4.293 1.00 92.00 85 ILE A C 1
ATOM 655 O O . ILE A 1 85 ? 12.452 -8.076 5.022 1.00 92.00 85 ILE A O 1
ATOM 659 N N . TYR A 1 86 ? 13.121 -7.510 2.967 1.00 91.31 86 TYR A N 1
ATOM 660 C CA . TYR A 1 86 ? 12.396 -8.624 2.339 1.00 91.31 86 TYR A CA 1
ATOM 661 C C . TYR A 1 86 ? 12.886 -9.997 2.807 1.00 91.31 86 TYR A C 1
ATOM 663 O O . TYR A 1 86 ? 12.082 -10.924 2.855 1.00 91.31 86 TYR A O 1
ATOM 671 N N . SER A 1 87 ? 14.172 -10.142 3.140 1.00 92.75 87 SER A N 1
ATOM 672 C CA . SER A 1 87 ? 14.721 -11.411 3.636 1.00 92.75 87 SER A CA 1
ATOM 673 C C . SER A 1 87 ? 14.279 -11.752 5.062 1.00 92.75 87 SER A C 1
ATOM 675 O O . SER A 1 87 ? 14.250 -12.925 5.417 1.00 92.75 87 SER A O 1
ATOM 677 N N . GLN A 1 88 ? 13.907 -10.745 5.856 1.00 92.00 88 GLN A N 1
ATOM 678 C CA . GLN A 1 88 ? 13.405 -10.902 7.227 1.00 92.00 88 GLN A CA 1
ATOM 679 C C . GLN A 1 88 ? 11.879 -11.031 7.295 1.00 92.00 88 GLN A C 1
ATOM 681 O O . GLN A 1 88 ? 11.321 -11.339 8.345 1.00 92.00 88 GLN A O 1
ATOM 686 N N . LYS A 1 89 ? 11.198 -10.779 6.177 1.00 92.62 89 LYS A N 1
ATOM 687 C CA . LYS A 1 89 ? 9.745 -10.814 6.076 1.00 92.62 89 LYS A CA 1
ATOM 688 C C . LYS A 1 89 ? 9.216 -12.228 6.355 1.00 92.62 89 LYS A C 1
ATOM 690 O O . LYS A 1 89 ? 9.734 -13.200 5.802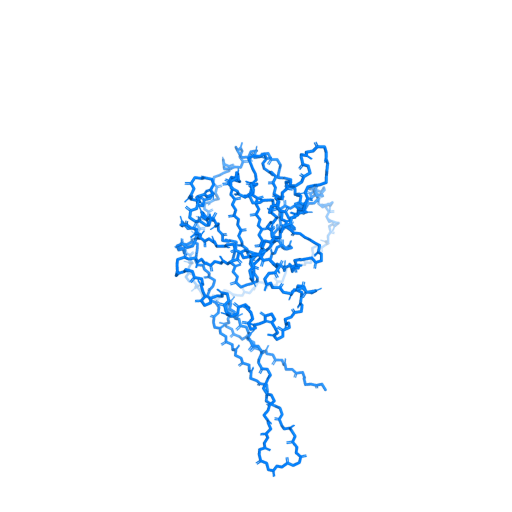 1.00 92.62 89 LYS A O 1
ATOM 695 N N . ASN A 1 90 ? 8.137 -12.341 7.136 1.00 93.62 90 ASN A N 1
ATOM 696 C CA . ASN A 1 90 ? 7.424 -13.611 7.294 1.00 93.62 90 ASN A CA 1
ATOM 697 C C . ASN A 1 90 ? 6.992 -14.153 5.923 1.00 93.62 90 ASN A C 1
ATOM 699 O O . ASN A 1 90 ? 6.652 -13.387 5.015 1.00 93.62 90 ASN A O 1
ATOM 703 N N . LYS A 1 91 ? 6.996 -15.485 5.777 1.00 93.19 91 LYS A N 1
ATOM 704 C CA . LYS A 1 91 ? 6.662 -16.158 4.510 1.00 93.19 91 LYS A CA 1
ATOM 705 C C . LYS A 1 91 ? 5.254 -15.815 4.014 1.00 93.19 91 LYS A C 1
ATOM 707 O O . LYS A 1 91 ? 5.058 -15.723 2.806 1.00 93.19 91 LYS A O 1
ATOM 712 N N . ASP A 1 92 ? 4.332 -15.577 4.942 1.00 94.25 92 ASP A N 1
ATOM 713 C CA . ASP A 1 92 ? 2.919 -15.312 4.651 1.00 94.25 92 ASP A CA 1
ATOM 714 C C . ASP A 1 92 ? 2.616 -13.826 4.422 1.00 94.25 92 ASP A C 1
ATOM 716 O O . ASP A 1 92 ? 1.576 -13.468 3.870 1.00 94.25 92 ASP A O 1
ATOM 720 N N . THR A 1 93 ? 3.540 -12.936 4.789 1.00 96.00 93 THR A N 1
ATOM 721 C CA . THR A 1 93 ? 3.414 -11.521 4.454 1.00 96.00 93 THR A CA 1
ATOM 722 C C . THR A 1 93 ? 3.560 -11.372 2.941 1.00 96.00 93 THR A C 1
ATOM 724 O O . THR A 1 93 ? 4.451 -11.948 2.319 1.00 96.00 93 THR A O 1
ATOM 727 N N . TYR A 1 94 ? 2.744 -10.541 2.311 1.00 96.44 94 TYR A N 1
ATOM 728 C CA . TYR A 1 94 ? 2.843 -10.231 0.889 1.00 96.44 94 TYR A CA 1
ATOM 729 C C . TYR A 1 94 ? 3.710 -8.995 0.642 1.00 96.44 94 TYR A C 1
ATOM 731 O O . TYR A 1 94 ? 4.674 -9.051 -0.127 1.00 96.44 94 TYR A O 1
ATOM 739 N N . GLU A 1 95 ? 3.450 -7.910 1.368 1.00 97.00 95 GLU A N 1
ATOM 740 C CA . GLU A 1 95 ? 4.160 -6.635 1.246 1.00 97.00 95 GLU A CA 1
ATOM 741 C C . GLU A 1 95 ? 4.519 -6.053 2.616 1.00 97.00 95 GLU A C 1
ATOM 743 O O . GLU A 1 95 ? 3.902 -6.389 3.624 1.00 97.00 95 GLU A O 1
ATOM 748 N N . VAL A 1 96 ? 5.528 -5.185 2.650 1.00 97.12 96 VAL A N 1
ATOM 749 C CA . VAL A 1 96 ? 5.883 -4.409 3.841 1.00 97.12 96 VAL A CA 1
ATOM 750 C C . VAL A 1 96 ? 5.550 -2.943 3.597 1.00 97.12 96 VAL A C 1
ATOM 752 O O . VAL A 1 96 ? 6.020 -2.354 2.618 1.00 97.12 96 VAL A O 1
ATOM 755 N N . LEU A 1 97 ? 4.737 -2.373 4.481 1.00 97.56 97 LEU A N 1
ATOM 756 C CA . LEU A 1 97 ? 4.348 -0.972 4.502 1.00 97.56 97 LEU A CA 1
ATOM 757 C C . LEU A 1 97 ? 5.340 -0.159 5.327 1.00 97.56 97 LEU A C 1
ATOM 759 O O . LEU A 1 97 ? 5.668 -0.499 6.460 1.00 97.56 97 LEU A O 1
ATOM 763 N N . LEU A 1 98 ? 5.794 0.936 4.745 1.00 96.06 98 LEU A N 1
ATOM 764 C CA . LEU A 1 98 ? 6.675 1.907 5.361 1.00 96.06 98 LEU A CA 1
ATOM 765 C C . LEU A 1 98 ? 5.878 2.795 6.314 1.00 96.06 98 LEU A C 1
ATOM 767 O O . LEU A 1 98 ? 4.833 3.328 5.934 1.00 96.06 98 LEU A O 1
ATOM 771 N N . THR A 1 99 ? 6.374 2.979 7.533 1.00 96.62 99 THR A N 1
ATOM 772 C CA . THR A 1 99 ? 5.715 3.794 8.557 1.00 96.62 99 THR A CA 1
ATOM 773 C C . THR A 1 99 ? 6.621 4.894 9.087 1.00 96.62 99 THR A C 1
ATOM 775 O O . THR A 1 99 ? 7.840 4.783 9.062 1.00 96.62 99 THR A O 1
ATOM 778 N N . ARG A 1 100 ? 6.043 5.983 9.583 1.00 95.06 100 ARG A N 1
ATOM 779 C CA . ARG A 1 100 ? 6.787 7.068 10.227 1.00 95.06 100 ARG A CA 1
ATOM 780 C C . ARG A 1 100 ? 6.121 7.425 11.543 1.00 95.06 100 ARG A C 1
ATOM 782 O O . ARG A 1 100 ? 4.901 7.517 11.621 1.00 95.06 100 ARG A O 1
ATOM 789 N N . LYS A 1 101 ? 6.932 7.672 12.567 1.00 95.31 101 LYS A N 1
ATOM 790 C CA . LYS A 1 101 ? 6.466 8.271 13.818 1.00 95.31 101 LYS A CA 1
ATOM 791 C C . LYS A 1 101 ? 6.282 9.773 13.629 1.00 95.31 101 LYS A C 1
ATOM 793 O O . LYS A 1 101 ? 7.196 10.456 13.171 1.00 95.31 101 LYS A O 1
ATOM 798 N N . ARG A 1 102 ? 5.112 10.281 13.991 1.00 92.94 102 ARG A N 1
ATOM 799 C CA . ARG A 1 102 ? 4.789 11.702 14.021 1.00 92.94 102 ARG A CA 1
ATOM 800 C C . ARG A 1 102 ? 4.399 12.077 15.441 1.00 92.94 102 ARG A C 1
ATOM 802 O O . ARG A 1 102 ? 3.480 11.498 16.013 1.00 92.94 102 ARG A O 1
ATOM 809 N N . GLU A 1 103 ? 5.102 13.049 16.002 1.00 91.69 103 GLU A N 1
ATOM 810 C CA . GLU A 1 103 ? 4.688 13.667 17.257 1.00 91.69 103 GLU A CA 1
ATOM 811 C C . GLU A 1 103 ? 3.395 14.442 17.019 1.00 91.69 103 GLU A C 1
ATOM 813 O O . GLU A 1 103 ? 3.293 15.246 16.078 1.00 91.69 103 GLU A O 1
ATOM 818 N N . LYS A 1 104 ? 2.385 14.186 17.850 1.00 87.69 104 LYS A N 1
ATOM 819 C CA . LYS A 1 104 ? 1.149 14.954 17.791 1.00 87.69 104 LYS A CA 1
ATOM 820 C C . LYS A 1 104 ? 1.433 16.393 18.218 1.00 87.69 104 LYS A C 1
ATOM 822 O O . LYS A 1 104 ? 1.990 16.643 19.280 1.00 87.69 104 LYS A O 1
ATOM 827 N N . ARG A 1 105 ? 1.044 17.358 17.382 1.00 79.62 105 ARG A N 1
ATOM 828 C CA . ARG A 1 105 ? 1.056 18.786 17.736 1.00 79.62 105 ARG A CA 1
ATOM 829 C C . ARG A 1 105 ? -0.342 19.174 18.228 1.00 79.62 105 ARG A C 1
ATOM 831 O O . ARG A 1 105 ? -1.248 19.226 17.402 1.00 79.62 105 ARG A O 1
ATOM 838 N N . GLY A 1 106 ? -0.524 19.452 19.522 1.00 77.38 106 GLY A N 1
ATOM 839 C CA . GLY A 1 106 ? -1.805 19.928 20.075 1.00 77.38 106 GLY A CA 1
ATOM 840 C C . GLY A 1 106 ? -1.938 19.800 21.600 1.00 77.38 106 GLY A C 1
ATOM 841 O O . GLY A 1 106 ? -0.987 19.405 22.259 1.00 77.38 106 GLY A O 1
ATOM 842 N N . GLU A 1 107 ? -3.127 20.127 22.131 1.00 63.03 107 GLU A N 1
ATOM 843 C CA . GLU A 1 107 ? -3.529 20.045 23.560 1.00 63.03 107 GLU A CA 1
ATOM 844 C C . GLU A 1 107 ? -3.588 18.611 24.127 1.00 63.03 107 GLU A C 1
ATOM 846 O O . GLU A 1 107 ? -3.844 18.408 25.316 1.00 63.03 107 GLU A O 1
ATOM 851 N N . GLU A 1 108 ? -3.373 17.602 23.283 1.00 66.19 108 GLU A N 1
ATOM 852 C CA . GLU A 1 108 ? -3.159 16.234 23.743 1.00 66.19 108 GLU A CA 1
ATOM 853 C C . GLU A 1 108 ? -1.816 16.131 24.477 1.00 66.19 108 GLU A C 1
ATOM 855 O O . GLU A 1 108 ? -0.909 16.937 24.270 1.00 66.19 108 GLU A O 1
ATOM 860 N N . ARG A 1 109 ? -1.701 15.158 25.387 1.00 71.69 109 ARG A N 1
ATOM 861 C CA . ARG A 1 109 ? -0.538 15.027 26.272 1.00 71.69 109 ARG A CA 1
ATOM 862 C C . ARG A 1 109 ? 0.758 15.029 25.457 1.00 71.69 109 ARG A C 1
ATOM 864 O O . ARG A 1 109 ? 0.957 14.177 24.592 1.00 71.69 109 ARG A O 1
ATOM 871 N N . GLU A 1 110 ? 1.634 15.979 25.772 1.00 68.06 110 GLU A N 1
ATOM 872 C CA . GLU A 1 110 ? 3.001 16.035 25.262 1.00 68.06 110 GLU A CA 1
ATOM 873 C C . GLU A 1 110 ? 3.658 14.654 25.447 1.00 68.06 110 GLU A C 1
ATOM 875 O O . GLU A 1 110 ? 3.743 14.145 26.566 1.00 68.06 110 GLU A O 1
ATOM 880 N N . GLY A 1 111 ? 4.032 14.007 24.336 1.00 77.00 111 GLY A N 1
ATOM 881 C CA . GLY A 1 111 ? 4.602 12.653 24.319 1.00 77.00 111 GLY A CA 1
ATOM 882 C C . GLY A 1 111 ? 3.795 11.589 23.562 1.00 77.00 111 GLY A C 1
ATOM 883 O O . GLY A 1 111 ? 4.326 10.504 23.321 1.00 77.00 111 GLY A O 1
ATOM 884 N N . ASP A 1 112 ? 2.563 11.872 23.129 1.00 87.94 112 ASP A N 1
ATOM 885 C CA . ASP A 1 112 ? 1.818 10.933 22.283 1.00 87.94 112 ASP A CA 1
ATOM 886 C C . ASP A 1 112 ? 2.407 10.879 20.858 1.00 87.94 112 ASP A C 1
ATOM 888 O O . ASP A 1 112 ? 2.379 11.848 20.092 1.00 87.94 112 ASP A O 1
ATOM 892 N N . VAL A 1 113 ? 2.931 9.706 20.490 1.00 91.12 113 VAL A N 1
ATOM 893 C CA . VAL A 1 113 ? 3.481 9.423 19.158 1.00 91.12 113 VAL A CA 1
ATOM 894 C C . VAL A 1 113 ? 2.444 8.687 18.321 1.00 91.12 113 VAL A C 1
ATOM 896 O O . VAL A 1 113 ? 2.001 7.592 18.670 1.00 91.12 113 VAL A O 1
ATOM 899 N N . GLU A 1 114 ? 2.093 9.260 17.175 1.00 94.50 114 GLU A N 1
ATOM 900 C CA . GLU A 1 114 ? 1.254 8.609 16.179 1.00 94.50 114 GLU A CA 1
ATOM 901 C C . GLU A 1 114 ? 2.112 7.931 15.108 1.00 94.50 114 GLU A C 1
ATOM 903 O O . GLU A 1 114 ? 3.177 8.418 14.730 1.00 94.50 114 GLU A O 1
ATOM 908 N N . VAL A 1 115 ? 1.659 6.780 14.615 1.00 96.56 115 VAL A N 1
ATOM 909 C CA . VAL A 1 115 ? 2.318 6.076 13.512 1.00 96.56 115 VAL A CA 1
ATOM 910 C C . VAL A 1 115 ? 1.534 6.353 12.239 1.00 96.56 115 VAL A C 1
ATOM 912 O O . VAL A 1 115 ? 0.402 5.900 12.104 1.00 96.56 115 VAL A O 1
ATOM 915 N N . GLU A 1 116 ? 2.137 7.080 11.310 1.00 96.88 116 GLU A N 1
ATOM 916 C CA . GLU A 1 116 ? 1.632 7.288 9.955 1.00 96.88 116 GLU A CA 1
ATOM 917 C C . GLU A 1 116 ? 2.120 6.164 9.038 1.00 96.88 116 GLU A C 1
ATOM 919 O O . GLU A 1 116 ? 3.255 5.698 9.160 1.00 96.88 116 GLU A O 1
ATOM 924 N N . VAL A 1 117 ? 1.282 5.736 8.099 1.00 97.69 117 VAL A N 1
ATOM 925 C CA . VAL A 1 117 ? 1.623 4.735 7.086 1.00 97.69 117 VAL A CA 1
ATOM 926 C C . VAL A 1 117 ? 1.764 5.432 5.741 1.00 97.69 117 VAL A C 1
ATOM 928 O O . VAL A 1 117 ? 0.874 6.159 5.310 1.00 97.69 117 VAL A O 1
ATOM 931 N N . LEU A 1 118 ? 2.910 5.242 5.092 1.00 96.62 118 LEU A N 1
ATOM 932 C CA . LEU A 1 118 ? 3.271 5.954 3.872 1.00 96.62 118 LEU A CA 1
ATOM 933 C C . LEU A 1 118 ? 2.869 5.145 2.632 1.00 96.62 118 LEU A C 1
ATOM 935 O O . LEU A 1 118 ? 1.849 5.394 2.002 1.00 96.62 118 LEU A O 1
ATOM 939 N N . GLU A 1 119 ? 3.668 4.145 2.280 1.00 96.69 119 GLU A N 1
ATOM 940 C CA . GLU A 1 119 ? 3.478 3.303 1.101 1.00 96.69 119 GLU A CA 1
ATOM 941 C C . GLU A 1 119 ? 4.094 1.922 1.350 1.00 96.69 119 GLU A C 1
ATOM 943 O O . GLU A 1 119 ? 4.857 1.737 2.291 1.00 96.69 119 GLU A O 1
ATOM 948 N N . GLY A 1 120 ? 3.798 0.936 0.512 1.00 96.56 120 GLY A N 1
ATOM 949 C CA . GLY A 1 120 ? 4.555 -0.313 0.486 1.00 96.56 120 GLY A CA 1
ATOM 950 C C . GLY A 1 120 ? 5.937 -0.137 -0.144 1.00 96.56 120 GLY A C 1
ATOM 951 O O . GLY A 1 120 ? 6.163 0.771 -0.942 1.00 96.56 120 GLY A O 1
ATOM 952 N N . MET A 1 121 ? 6.860 -1.069 0.112 1.00 94.06 121 MET A N 1
ATOM 953 C CA . MET A 1 121 ? 8.204 -1.061 -0.497 1.00 94.06 121 MET A CA 1
ATOM 954 C C . MET A 1 121 ? 8.208 -0.995 -2.041 1.00 94.06 121 MET A C 1
ATOM 956 O O . MET A 1 121 ? 9.229 -0.672 -2.663 1.00 94.06 121 MET A O 1
ATOM 960 N N . GLY A 1 122 ? 7.101 -1.340 -2.698 1.00 93.38 122 GLY A N 1
ATOM 961 C CA . GLY A 1 122 ? 6.917 -1.139 -4.133 1.00 93.38 122 GLY A CA 1
ATOM 962 C C . GLY A 1 122 ? 5.472 -0.904 -4.554 1.00 93.38 122 GLY A C 1
ATOM 963 O O . GLY A 1 122 ? 5.142 -1.228 -5.696 1.00 93.38 122 GLY A O 1
ATOM 964 N N . THR A 1 123 ? 4.619 -0.413 -3.656 1.00 97.12 123 THR A N 1
ATOM 965 C CA . THR A 1 123 ? 3.186 -0.211 -3.909 1.00 97.12 123 THR A CA 1
ATOM 966 C C . THR A 1 123 ? 2.685 1.042 -3.215 1.00 97.12 123 THR A C 1
ATOM 968 O O . THR A 1 123 ? 3.094 1.312 -2.097 1.00 97.12 123 THR A O 1
ATOM 971 N N . ASN A 1 124 ? 1.738 1.751 -3.815 1.00 97.94 124 ASN A N 1
ATOM 972 C CA . ASN A 1 124 ? 0.959 2.763 -3.104 1.00 97.94 124 ASN A CA 1
ATOM 973 C C . ASN A 1 124 ? -0.122 2.087 -2.250 1.00 97.94 124 ASN A C 1
ATOM 975 O O . ASN A 1 124 ? -0.466 0.932 -2.508 1.00 97.94 124 ASN A O 1
ATOM 979 N N . LEU A 1 125 ? -0.622 2.798 -1.240 1.00 98.25 125 LEU A N 1
ATOM 980 C CA . LEU A 1 125 ? -1.597 2.320 -0.262 1.00 98.25 125 LEU A CA 1
ATOM 981 C C . LEU A 1 125 ? -2.850 3.198 -0.308 1.00 98.25 125 LEU A C 1
ATOM 983 O O . LEU A 1 125 ? -2.739 4.418 -0.276 1.00 98.25 125 LEU A O 1
ATOM 987 N N . PHE A 1 126 ? -4.018 2.567 -0.290 1.00 98.38 126 PHE A N 1
ATOM 988 C CA . PHE A 1 126 ? -5.316 3.217 -0.158 1.00 98.38 126 PHE A CA 1
ATOM 989 C C . PHE A 1 126 ? -6.049 2.645 1.055 1.00 98.38 126 PHE A C 1
ATOM 991 O O . PHE A 1 126 ? -6.061 1.433 1.259 1.00 98.38 126 PHE A O 1
ATOM 998 N N . CYS A 1 127 ? -6.658 3.513 1.853 1.00 98.06 127 CYS A N 1
ATOM 999 C CA . CYS A 1 127 ? -7.447 3.167 3.030 1.00 98.06 127 CYS A CA 1
ATOM 1000 C C . CYS A 1 127 ? -8.856 3.738 2.851 1.00 98.06 127 CYS A C 1
ATOM 1002 O O . CYS A 1 127 ? -9.006 4.941 2.656 1.00 98.06 127 CYS A O 1
ATOM 1004 N N . VAL A 1 128 ? -9.875 2.883 2.886 1.00 97.62 128 VAL A N 1
ATOM 1005 C CA . VAL A 1 128 ? -11.285 3.262 2.746 1.00 97.62 128 VAL A CA 1
ATOM 1006 C C . VAL A 1 128 ? -11.933 3.215 4.121 1.00 97.62 128 VAL A C 1
ATOM 1008 O O . VAL A 1 128 ? -11.971 2.169 4.772 1.00 97.62 128 VAL A O 1
ATOM 1011 N N . ARG A 1 129 ? -12.444 4.355 4.575 1.00 97.44 129 ARG A N 1
ATOM 1012 C CA . ARG A 1 129 ? -13.148 4.486 5.854 1.00 97.44 129 ARG A CA 1
ATOM 1013 C C . ARG A 1 129 ? -14.631 4.135 5.712 1.00 97.44 129 ARG A C 1
ATOM 1015 O O . ARG A 1 129 ? -15.159 4.044 4.607 1.00 97.44 129 ARG A O 1
ATOM 1022 N N . GLU A 1 130 ? -15.314 3.977 6.843 1.00 95.31 130 GLU A N 1
ATOM 1023 C CA . GLU A 1 130 ? -16.763 3.719 6.883 1.00 95.31 130 GLU A CA 1
ATOM 1024 C C . GLU A 1 130 ? -17.598 4.846 6.253 1.00 95.31 130 GLU A C 1
ATOM 1026 O O . GLU A 1 130 ? -18.657 4.591 5.687 1.00 95.31 130 GLU A O 1
ATOM 1031 N N . ASP A 1 131 ? -17.103 6.085 6.296 1.00 95.50 131 ASP A N 1
ATOM 1032 C CA . ASP A 1 131 ? -17.752 7.270 5.722 1.00 95.50 131 ASP A CA 1
ATOM 1033 C C . ASP A 1 131 ? -17.509 7.438 4.206 1.00 95.50 131 ASP A C 1
ATOM 1035 O O . ASP A 1 131 ? -17.811 8.491 3.649 1.00 95.50 131 ASP A O 1
ATOM 1039 N N . ASN A 1 132 ? -16.976 6.410 3.531 1.00 94.88 132 ASN A N 1
ATOM 1040 C CA . ASN A 1 132 ? -16.588 6.422 2.114 1.00 94.88 132 ASN A CA 1
ATOM 1041 C C . ASN A 1 132 ? -15.485 7.437 1.758 1.00 94.88 132 ASN A C 1
ATOM 1043 O O . ASN A 1 132 ? -15.295 7.791 0.590 1.00 94.88 132 ASN A O 1
ATOM 1047 N N . THR A 1 133 ? -14.712 7.872 2.752 1.00 97.00 133 THR A N 1
ATOM 1048 C CA . THR A 1 133 ? -13.475 8.620 2.529 1.00 97.00 133 THR A CA 1
ATOM 1049 C C . THR A 1 133 ? -12.330 7.676 2.191 1.00 97.00 133 THR A C 1
ATOM 1051 O O . THR A 1 133 ? -12.032 6.741 2.938 1.00 97.00 133 THR A O 1
ATOM 1054 N N . ILE A 1 134 ? -11.638 7.965 1.092 1.00 97.81 134 ILE A N 1
ATOM 1055 C CA . ILE A 1 134 ? -10.396 7.317 0.687 1.00 97.81 134 ILE A CA 1
ATOM 1056 C C . ILE A 1 134 ? -9.218 8.165 1.167 1.00 97.81 134 ILE A C 1
ATOM 1058 O O . ILE A 1 134 ? -9.081 9.335 0.808 1.00 97.81 134 ILE A O 1
ATOM 1062 N N . LEU A 1 135 ? -8.343 7.553 1.958 1.00 98.31 135 LEU A N 1
ATOM 1063 C CA . LEU A 1 135 ? -7.064 8.108 2.381 1.00 98.31 135 LEU A CA 1
ATOM 1064 C C . LEU A 1 135 ? -5.929 7.459 1.583 1.00 98.31 135 LEU A C 1
ATOM 1066 O O . LEU A 1 135 ? -5.871 6.236 1.450 1.00 98.31 135 LEU A O 1
ATOM 1070 N N . THR A 1 136 ? -4.990 8.265 1.102 1.00 98.06 136 THR A N 1
ATOM 1071 C CA . THR A 1 136 ? -3.720 7.792 0.532 1.00 98.06 136 THR A CA 1
ATOM 1072 C C . THR A 1 136 ? -2.616 8.772 0.879 1.00 98.06 136 THR A C 1
ATOM 1074 O O . THR A 1 136 ? -2.820 9.988 0.845 1.00 98.06 136 THR A O 1
ATOM 1077 N N . ALA A 1 137 ? -1.420 8.259 1.160 1.00 97.00 137 ALA A N 1
ATOM 1078 C CA . ALA A 1 137 ? -0.255 9.117 1.283 1.00 97.00 137 ALA A CA 1
ATOM 1079 C C . ALA A 1 137 ? 0.044 9.818 -0.052 1.00 97.00 137 ALA A C 1
ATOM 1081 O O . ALA A 1 137 ? -0.176 9.268 -1.134 1.00 97.00 137 ALA A O 1
ATOM 1082 N N . GLY A 1 138 ? 0.570 11.036 0.041 1.00 93.44 138 GLY A N 1
ATOM 1083 C CA . GLY A 1 138 ? 1.035 11.837 -1.086 1.00 93.44 138 GLY A CA 1
ATOM 1084 C C . GLY A 1 138 ? 2.163 12.770 -0.651 1.00 93.44 138 GLY A C 1
ATOM 1085 O O . GLY A 1 138 ? 2.601 12.733 0.499 1.00 93.44 138 GLY A O 1
ATOM 1086 N N . GLY A 1 139 ? 2.629 13.616 -1.567 1.00 90.94 139 GLY A N 1
ATOM 1087 C CA . GLY A 1 139 ? 3.727 14.551 -1.312 1.00 90.94 139 GLY A CA 1
ATOM 1088 C C . GLY A 1 139 ? 5.110 13.959 -1.592 1.00 90.94 139 GLY A C 1
ATOM 1089 O O . GLY A 1 139 ? 5.255 13.034 -2.387 1.00 90.94 139 GLY A O 1
ATOM 1090 N N . THR A 1 140 ? 6.140 14.531 -0.966 1.00 88.19 140 THR A N 1
ATOM 1091 C CA . THR A 1 140 ? 7.556 14.228 -1.248 1.00 88.19 140 THR A CA 1
ATOM 1092 C C . THR A 1 140 ? 8.076 12.959 -0.584 1.00 88.19 140 THR A C 1
ATOM 1094 O O . THR A 1 140 ? 9.163 12.510 -0.932 1.00 88.19 140 THR A O 1
ATOM 1097 N N . ASP A 1 141 ? 7.318 12.390 0.355 1.00 89.06 141 ASP A N 1
ATOM 1098 C CA . ASP A 1 141 ? 7.749 11.256 1.185 1.00 89.06 141 ASP A CA 1
ATOM 1099 C C . ASP A 1 141 ? 7.330 9.893 0.608 1.00 89.06 141 ASP A C 1
ATOM 1101 O O . ASP A 1 141 ? 7.744 8.847 1.109 1.00 89.06 141 ASP A O 1
ATOM 1105 N N . VAL A 1 142 ? 6.539 9.892 -0.469 1.00 93.94 142 VAL A N 1
ATOM 1106 C CA . VAL A 1 142 ? 6.082 8.686 -1.171 1.00 93.94 142 VAL A CA 1
ATOM 1107 C C . VAL A 1 142 ? 6.333 8.781 -2.668 1.00 93.94 142 VAL A C 1
ATOM 1109 O O . VAL A 1 142 ? 6.505 9.866 -3.224 1.00 93.94 142 VAL A O 1
ATOM 1112 N N . LEU A 1 143 ? 6.372 7.635 -3.344 1.00 93.69 143 LEU A N 1
ATOM 1113 C CA . LEU A 1 143 ? 6.502 7.605 -4.792 1.00 93.69 143 LEU A CA 1
ATOM 1114 C C . LEU A 1 143 ? 5.151 7.971 -5.439 1.00 93.69 143 LEU A C 1
ATOM 1116 O O . LEU A 1 143 ? 4.159 7.288 -5.170 1.00 93.69 143 LEU A O 1
ATOM 1120 N N . PRO A 1 144 ? 5.088 8.966 -6.348 1.00 93.06 144 PRO A N 1
ATOM 1121 C CA . PRO A 1 144 ? 3.886 9.231 -7.137 1.00 93.06 144 PRO A CA 1
ATOM 1122 C C . PRO A 1 144 ? 3.707 8.119 -8.181 1.00 93.06 144 PRO A C 1
ATOM 1124 O O . PRO A 1 144 ? 4.173 8.211 -9.317 1.00 93.06 144 PRO A O 1
ATOM 1127 N N . GLY A 1 145 ? 3.112 7.001 -7.770 1.00 93.56 145 GLY A N 1
ATOM 1128 C CA . GLY A 1 145 ? 2.964 5.827 -8.619 1.00 93.56 145 GLY A CA 1
ATOM 1129 C C . GLY A 1 145 ? 1.884 6.019 -9.678 1.00 93.56 145 GLY A C 1
ATOM 1130 O O . GLY A 1 145 ? 0.754 6.378 -9.366 1.00 93.56 145 GLY A O 1
ATOM 1131 N N . LEU A 1 146 ? 2.209 5.688 -10.931 1.00 92.62 146 LEU A N 1
ATOM 1132 C CA . LEU A 1 146 ? 1.288 5.808 -12.068 1.00 92.62 146 LEU A CA 1
ATOM 1133 C C . LEU A 1 146 ? -0.052 5.089 -11.834 1.00 92.62 146 LEU A C 1
ATOM 1135 O O . LEU A 1 146 ? -1.103 5.634 -12.149 1.00 92.62 146 LEU A O 1
ATOM 1139 N N . SER A 1 147 ? -0.029 3.886 -11.252 1.00 93.75 147 SER A N 1
ATOM 1140 C CA . SER A 1 147 ? -1.254 3.137 -10.940 1.00 93.75 147 SER A CA 1
ATOM 1141 C C . SER A 1 147 ? -2.141 3.852 -9.926 1.00 93.75 147 SER A C 1
ATOM 1143 O O . SER A 1 147 ? -3.359 3.795 -10.051 1.00 93.75 147 SER A O 1
ATOM 1145 N N . ALA A 1 148 ? -1.542 4.538 -8.949 1.00 95.19 148 ALA A N 1
ATOM 1146 C CA . ALA A 1 148 ? -2.286 5.325 -7.978 1.00 95.19 148 ALA A CA 1
ATOM 1147 C C . ALA A 1 148 ? -2.936 6.543 -8.643 1.00 95.19 148 ALA A C 1
ATOM 1149 O O . ALA A 1 148 ? -4.110 6.798 -8.404 1.00 95.19 148 ALA A O 1
ATOM 1150 N N . SER A 1 149 ? -2.209 7.239 -9.525 1.00 94.56 149 SER A N 1
ATOM 1151 C CA . SER A 1 149 ? -2.759 8.348 -10.313 1.00 94.56 149 SER A CA 1
ATOM 1152 C C . SER A 1 149 ? -3.932 7.900 -11.181 1.00 94.56 149 SER A C 1
ATOM 1154 O O . SER A 1 149 ? -4.998 8.487 -11.084 1.00 94.56 149 SER A O 1
ATOM 1156 N N . ILE A 1 150 ? -3.786 6.806 -11.938 1.00 93.00 150 ILE A N 1
ATOM 1157 C CA . ILE A 1 150 ? -4.873 6.263 -12.772 1.00 93.00 150 ILE A CA 1
ATOM 1158 C C . ILE A 1 150 ? -6.096 5.905 -11.921 1.00 93.00 150 ILE A C 1
ATOM 1160 O O . ILE A 1 150 ? -7.222 6.164 -12.341 1.00 93.00 150 ILE A O 1
ATOM 1164 N N . LEU A 1 151 ? -5.896 5.310 -10.741 1.00 92.06 151 LEU A N 1
ATOM 1165 C CA . LEU A 1 151 ? -6.996 4.963 -9.843 1.00 92.06 151 LEU A CA 1
ATOM 1166 C C . LEU A 1 151 ? -7.718 6.216 -9.337 1.00 92.06 151 LEU A C 1
ATOM 1168 O O . LEU A 1 151 ? -8.941 6.280 -9.407 1.00 92.06 151 LEU A O 1
ATOM 1172 N N . ILE A 1 152 ? -6.968 7.213 -8.862 1.00 94.00 152 ILE A N 1
ATOM 1173 C CA . ILE A 1 152 ? -7.516 8.495 -8.402 1.00 94.00 152 ILE A CA 1
ATOM 1174 C C . ILE A 1 152 ? -8.281 9.182 -9.536 1.00 94.00 152 ILE A C 1
ATOM 1176 O O . ILE A 1 152 ? -9.427 9.582 -9.345 1.00 94.00 152 ILE A O 1
ATOM 1180 N N . ASP A 1 153 ? -7.691 9.249 -10.726 1.00 91.69 153 ASP A N 1
ATOM 1181 C CA . ASP A 1 153 ? -8.317 9.834 -11.907 1.00 91.69 153 ASP A CA 1
ATOM 1182 C C . ASP A 1 153 ? -9.612 9.090 -12.261 1.00 91.69 153 ASP A C 1
ATOM 1184 O O . ASP A 1 153 ? -10.650 9.709 -12.454 1.00 91.69 153 ASP A O 1
ATOM 1188 N N . SER A 1 154 ? -9.600 7.757 -12.250 1.00 89.25 154 SER A N 1
ATOM 1189 C CA . SER A 1 154 ? -10.785 6.947 -12.571 1.00 89.25 154 SER A CA 1
ATOM 1190 C C . SER A 1 154 ? -11.925 7.114 -11.560 1.00 89.25 154 SER A C 1
ATOM 1192 O O . SER A 1 154 ? -13.090 7.007 -11.933 1.00 89.25 154 SER A O 1
ATOM 1194 N N . LEU A 1 155 ? -11.602 7.345 -10.283 1.00 88.69 155 LEU A N 1
ATOM 1195 C CA . LEU A 1 155 ? -12.588 7.482 -9.208 1.00 88.69 155 LEU A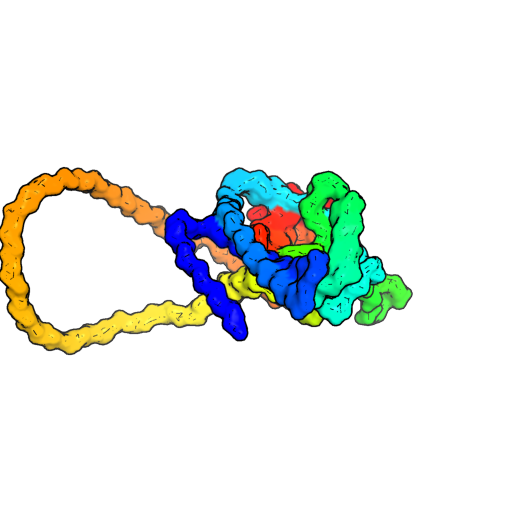 CA 1
ATOM 1196 C C . LEU A 1 155 ? -13.138 8.907 -9.082 1.00 88.69 155 LEU A C 1
ATOM 1198 O O . LEU A 1 155 ? -14.312 9.081 -8.761 1.00 88.69 155 LEU A O 1
ATOM 1202 N N . PHE A 1 156 ? -12.301 9.921 -9.309 1.00 88.38 156 PHE A N 1
ATOM 1203 C CA . PHE A 1 156 ? -12.620 11.312 -8.971 1.00 88.38 156 PHE A CA 1
ATOM 1204 C C . PHE A 1 156 ? -12.674 12.247 -10.180 1.00 88.38 156 PHE A C 1
ATOM 1206 O O . PHE A 1 156 ? -13.357 13.269 -10.118 1.00 88.38 156 PHE A O 1
ATOM 1213 N N . LEU A 1 157 ? -12.050 11.893 -11.306 1.00 81.25 157 LEU A N 1
ATOM 1214 C CA . LEU A 1 157 ? -12.288 12.556 -12.587 1.00 81.25 157 LEU A CA 1
ATOM 1215 C C . LEU A 1 157 ? -13.437 11.835 -13.292 1.00 81.25 157 LEU A C 1
ATOM 1217 O O . LEU A 1 157 ? -13.274 11.177 -14.319 1.00 81.25 157 LEU A O 1
ATOM 1221 N N . SER A 1 158 ? -14.640 11.974 -12.733 1.00 65.88 158 SER A N 1
ATOM 1222 C CA . SER A 1 158 ? -15.841 11.730 -13.530 1.00 65.88 158 SER A CA 1
ATOM 1223 C C . SER A 1 158 ? -15.781 12.643 -14.760 1.00 65.88 158 SER A C 1
ATOM 1225 O O . SER A 1 158 ? -15.412 13.812 -14.606 1.00 65.88 158 SER A O 1
ATOM 1227 N N . PRO A 1 159 ? -16.138 12.169 -15.967 1.00 53.84 159 PRO A N 1
ATOM 1228 C CA . PRO A 1 159 ? -16.276 13.047 -17.115 1.00 53.84 159 PRO A CA 1
ATOM 1229 C C . PRO A 1 159 ? -17.321 14.092 -16.742 1.00 53.84 159 PRO A C 1
ATOM 1231 O O . PRO A 1 159 ? -18.506 13.769 -16.644 1.00 53.84 159 PRO A O 1
ATOM 1234 N N . THR A 1 160 ? -16.865 15.319 -16.468 1.00 48.34 160 THR A N 1
ATOM 1235 C CA . THR A 1 160 ? -17.698 16.511 -16.333 1.00 48.34 160 THR A CA 1
ATOM 1236 C C . THR A 1 160 ? -18.762 16.397 -17.394 1.00 48.34 160 THR A C 1
ATOM 1238 O O . THR A 1 160 ? -18.400 16.389 -18.568 1.00 48.34 160 THR A O 1
ATOM 1241 N N . SER A 1 161 ? -20.005 16.176 -16.957 1.00 46.09 161 SER A N 1
ATOM 1242 C CA . SER A 1 161 ? -21.188 15.950 -17.777 1.00 46.09 161 SER A CA 1
ATOM 1243 C C . SER A 1 161 ? -20.881 16.051 -19.273 1.00 46.09 161 SER A C 1
ATOM 1245 O O . SER A 1 161 ? -20.852 17.157 -19.829 1.00 46.09 161 SER A O 1
ATOM 1247 N N . LEU A 1 162 ? -20.711 14.916 -19.954 1.00 47.75 162 LEU A N 1
ATOM 1248 C CA . LEU A 1 162 ? -21.222 14.852 -21.315 1.00 47.75 162 LEU A CA 1
ATOM 1249 C C . LEU A 1 162 ? -22.735 15.031 -21.154 1.00 47.75 162 LEU A C 1
ATOM 1251 O O . LEU A 1 162 ? -23.503 14.074 -21.159 1.00 47.75 162 LEU A O 1
ATOM 1255 N N . SER A 1 163 ? -23.146 16.285 -20.916 1.00 51.62 163 SER A N 1
ATOM 1256 C CA . SER A 1 163 ? -24.445 16.782 -21.306 1.00 51.62 163 SER A CA 1
ATOM 1257 C C . SER A 1 163 ? -24.655 16.162 -22.675 1.00 51.62 163 SER A C 1
ATOM 1259 O O . SER A 1 163 ? -23.735 16.282 -23.495 1.00 51.62 163 SER A O 1
ATOM 1261 N N . PRO A 1 164 ? -25.744 15.411 -22.906 1.00 57.28 164 PRO A N 1
ATOM 1262 C CA . PRO A 1 164 ? -26.075 14.997 -24.250 1.00 57.28 164 PRO A CA 1
ATOM 1263 C C . PRO A 1 164 ? -26.139 16.297 -25.039 1.00 57.28 164 PRO A C 1
ATOM 1265 O O . PRO A 1 164 ? -27.105 17.052 -24.927 1.00 57.28 164 PRO A O 1
ATOM 1268 N N . SER A 1 165 ? -25.050 16.617 -25.745 1.00 50.56 165 SER A N 1
ATOM 1269 C CA . SER A 1 165 ? -25.031 17.707 -26.687 1.00 50.56 165 SER A CA 1
ATOM 1270 C C . SER A 1 165 ? -26.235 17.424 -27.552 1.00 50.56 165 SER A C 1
ATOM 1272 O O . SER A 1 165 ? -26.432 16.291 -28.007 1.00 50.56 165 SER A O 1
ATOM 1274 N N . SER A 1 166 ? -27.107 18.423 -27.620 1.00 58.59 166 SER A N 1
ATOM 1275 C CA . SER A 1 166 ? -28.326 18.419 -28.406 1.00 58.59 166 SER A CA 1
ATOM 1276 C C . SER A 1 166 ? -28.103 17.592 -29.670 1.00 58.59 166 SER A C 1
ATOM 1278 O O . SER A 1 166 ? -27.032 17.747 -30.273 1.00 58.59 166 SER A O 1
ATOM 1280 N N . PRO A 1 167 ? -29.048 16.707 -30.050 1.00 66.31 167 PRO A N 1
ATOM 1281 C CA . PRO A 1 167 ? -28.890 15.864 -31.230 1.00 66.31 167 PRO A CA 1
ATOM 1282 C C . PRO A 1 167 ? -28.317 16.724 -32.356 1.00 66.31 167 PRO A C 1
ATOM 1284 O O . PRO A 1 167 ? -28.811 17.845 -32.531 1.00 66.31 167 PRO A O 1
ATOM 1287 N N . PRO A 1 168 ? -27.237 16.278 -33.028 1.00 60.44 168 PRO A N 1
ATOM 1288 C CA . PRO A 1 168 ? -26.555 17.099 -34.014 1.00 60.44 168 PRO A CA 1
ATOM 1289 C C . PRO A 1 168 ? -27.612 17.671 -34.947 1.00 60.44 168 PRO A C 1
ATOM 1291 O O . PRO A 1 168 ? -28.432 16.916 -35.477 1.00 60.44 168 PRO A O 1
ATOM 1294 N N . SER A 1 169 ? -27.644 19.003 -35.068 1.00 67.44 169 SER A N 1
AT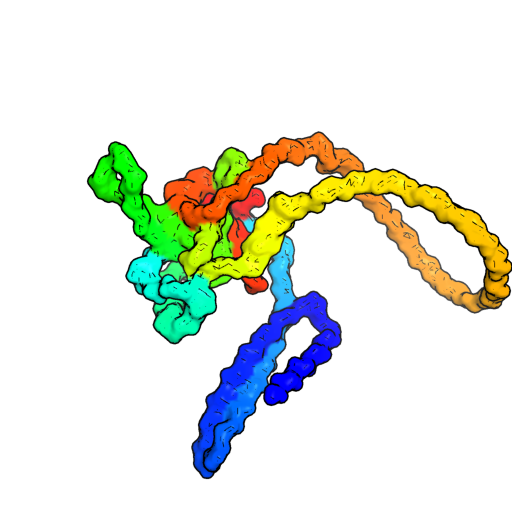OM 1295 C CA . SER A 1 169 ? -28.540 19.687 -35.994 1.00 67.44 169 SER A CA 1
ATOM 1296 C C . SER A 1 169 ? -28.504 18.937 -37.326 1.00 67.44 169 SER A C 1
ATOM 1298 O O . SER A 1 169 ? -27.402 18.580 -37.761 1.00 67.44 169 SER A O 1
ATOM 1300 N N . PRO A 1 170 ? -29.663 18.638 -37.941 1.00 63.59 170 PRO A N 1
ATOM 1301 C CA . PRO A 1 170 ? -29.711 17.824 -39.145 1.00 63.59 170 PRO A CA 1
ATOM 1302 C C . PRO A 1 170 ? -28.713 18.383 -40.154 1.00 63.59 170 PRO A C 1
ATOM 1304 O O . PRO A 1 170 ? -28.742 19.576 -40.466 1.00 63.59 170 PRO A O 1
ATOM 1307 N N . LEU A 1 171 ? -27.790 17.527 -40.601 1.00 62.44 171 LEU A N 1
ATOM 1308 C CA . LEU A 1 171 ? -26.828 17.883 -41.636 1.00 62.44 171 LEU A CA 1
ATOM 1309 C C . LEU A 1 171 ? -27.604 18.494 -42.816 1.00 62.44 171 LEU A C 1
ATOM 1311 O O . LEU A 1 171 ? -28.646 17.943 -43.193 1.00 62.44 171 LEU A O 1
ATOM 1315 N N . PRO A 1 172 ? -27.139 19.611 -43.406 1.00 59.97 172 PRO A N 1
ATOM 1316 C CA . PRO A 1 172 ? -27.735 20.114 -44.634 1.00 59.97 172 PRO A CA 1
ATOM 1317 C C . PRO A 1 172 ? -27.721 18.977 -45.657 1.00 59.97 172 PRO A C 1
ATOM 1319 O O . PRO A 1 172 ? -26.702 18.304 -45.809 1.00 59.97 172 PRO A O 1
ATOM 1322 N N . SER A 1 173 ? -28.871 18.727 -46.293 1.00 57.81 173 SER A N 1
ATOM 1323 C CA . SER A 1 173 ? -29.057 17.647 -47.266 1.00 57.81 173 SER A CA 1
ATOM 1324 C C . SER A 1 173 ? -27.952 17.692 -48.320 1.00 57.81 173 SER A C 1
ATOM 1326 O O . SER A 1 173 ? -28.002 18.490 -49.254 1.00 57.81 173 SER A O 1
ATOM 1328 N N . LEU A 1 174 ? -26.942 16.837 -48.158 1.00 52.62 174 LEU A N 1
ATOM 1329 C CA . LEU A 1 174 ? -25.977 16.556 -49.203 1.00 52.62 174 LEU A CA 1
ATOM 1330 C C . LEU A 1 174 ? -26.747 15.862 -50.320 1.00 52.62 174 LEU A C 1
ATOM 1332 O O . LEU A 1 174 ? -27.343 14.804 -50.113 1.00 52.62 174 LEU A O 1
ATOM 1336 N N . ALA A 1 175 ? -26.775 16.510 -51.482 1.00 60.69 175 ALA A N 1
ATOM 1337 C CA . ALA A 1 175 ? -27.357 15.968 -52.693 1.00 60.69 175 ALA A CA 1
ATOM 1338 C C . ALA A 1 175 ? -26.821 14.548 -52.924 1.00 60.69 175 ALA A C 1
ATOM 1340 O O . ALA A 1 175 ? -25.610 14.330 -52.990 1.00 60.69 175 ALA A O 1
ATOM 1341 N N . LEU A 1 176 ? -27.753 13.597 -52.997 1.00 54.69 176 LEU A N 1
ATOM 1342 C CA . LEU A 1 176 ? -27.521 12.193 -53.307 1.00 54.69 176 LEU A CA 1
ATOM 1343 C C . LEU A 1 176 ? -26.630 12.076 -54.548 1.00 54.69 176 LEU A C 1
ATOM 1345 O O . LEU A 1 176 ? -27.070 12.351 -55.665 1.00 54.69 176 LEU A O 1
ATOM 1349 N N . LEU A 1 177 ? -25.384 11.639 -54.358 1.00 66.94 177 LEU A N 1
ATOM 1350 C CA . LEU A 1 177 ? -24.635 11.030 -55.449 1.00 66.94 177 LEU A CA 1
ATOM 1351 C C . LEU A 1 177 ? -25.345 9.723 -55.836 1.00 66.94 177 LEU A C 1
ATOM 1353 O O . LEU A 1 177 ? -25.822 9.006 -54.949 1.00 66.94 177 LEU A O 1
ATOM 1357 N N . PRO A 1 178 ? -25.437 9.403 -57.138 1.00 72.62 178 PRO A N 1
ATOM 1358 C CA . PRO A 1 178 ? -26.023 8.148 -57.581 1.00 72.62 178 PRO A CA 1
ATOM 1359 C C . PRO A 1 178 ? -25.241 6.967 -56.983 1.00 72.62 178 PRO A C 1
ATOM 1361 O O . PRO A 1 178 ? -24.012 7.038 -56.873 1.00 72.62 178 PRO A O 1
ATOM 1364 N N . PRO A 1 179 ? -25.929 5.885 -56.579 1.00 72.81 179 PRO A N 1
ATOM 1365 C CA . PRO A 1 179 ? -25.266 4.722 -56.016 1.00 72.81 179 PRO A CA 1
ATOM 1366 C C . PRO A 1 179 ? -24.310 4.103 -57.049 1.00 72.81 179 PRO A C 1
ATOM 1368 O O . PRO A 1 179 ? -24.625 4.082 -58.243 1.00 72.81 179 PRO A O 1
ATOM 1371 N N . PRO A 1 180 ? -23.148 3.584 -56.617 1.00 74.06 180 PRO A N 1
ATOM 1372 C CA . PRO A 1 180 ? -22.267 2.841 -57.504 1.00 74.06 180 PRO A CA 1
ATOM 1373 C C . PRO A 1 180 ? -22.967 1.572 -58.026 1.00 74.06 180 PRO A C 1
ATOM 1375 O O . PRO A 1 180 ? -23.826 1.009 -57.337 1.00 74.06 180 PRO A O 1
ATOM 1378 N N . PRO A 1 181 ? -22.611 1.106 -59.237 1.00 70.88 181 PRO A N 1
ATOM 1379 C CA . PRO A 1 181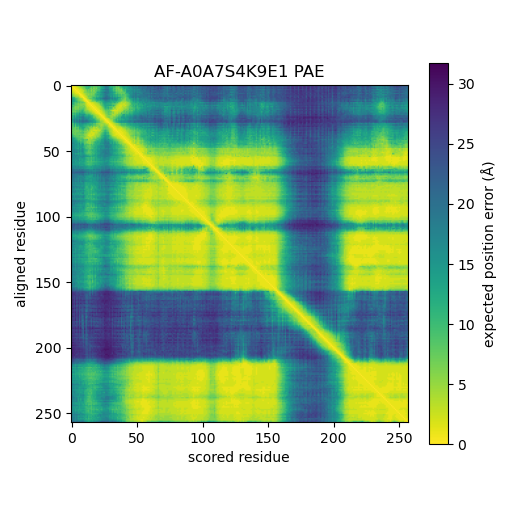 ? -23.202 -0.086 -59.830 1.00 70.88 181 PRO A CA 1
ATOM 1380 C C . PRO A 1 181 ? -22.959 -1.317 -58.952 1.00 70.88 181 PRO A C 1
ATOM 1382 O O . PRO A 1 181 ? -21.870 -1.532 -58.417 1.00 70.88 181 PRO A O 1
ATOM 1385 N N . SER A 1 182 ? -24.013 -2.115 -58.807 1.00 67.56 182 SER A N 1
ATOM 1386 C CA . SER A 1 182 ? -24.068 -3.306 -57.965 1.00 67.56 182 SER A CA 1
ATOM 1387 C C . SER A 1 182 ? -23.024 -4.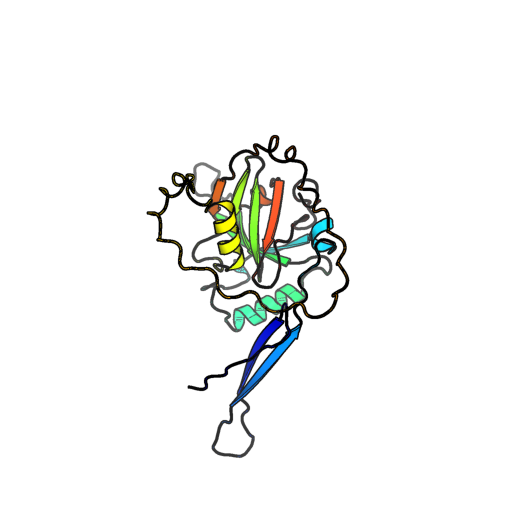344 -58.404 1.00 67.56 182 SER A C 1
ATOM 1389 O O . SER A 1 182 ? -23.001 -4.701 -59.584 1.00 67.56 182 SER A O 1
ATOM 1391 N N . PRO A 1 183 ? -22.178 -4.874 -57.500 1.00 65.00 183 PRO A N 1
ATOM 1392 C CA . PRO A 1 183 ? -21.309 -5.992 -57.838 1.00 65.00 183 PRO A CA 1
ATOM 1393 C C . PRO A 1 183 ? -22.128 -7.277 -58.017 1.00 65.00 183 PRO A C 1
ATOM 1395 O O . PRO A 1 183 ? -23.036 -7.575 -57.239 1.00 65.00 183 PRO A O 1
ATOM 1398 N N . SER A 1 184 ? -21.793 -8.032 -59.063 1.00 67.94 184 SER A N 1
ATOM 1399 C CA . SER A 1 184 ? -22.400 -9.317 -59.415 1.00 67.94 184 SER A CA 1
ATOM 1400 C C . SER A 1 184 ? -22.302 -10.347 -58.275 1.00 67.94 184 SER A C 1
ATOM 1402 O O . SER A 1 184 ? -21.299 -10.372 -57.557 1.00 67.94 184 SER A O 1
ATOM 1404 N N . PRO A 1 185 ? -23.300 -11.237 -58.120 1.00 56.34 185 PRO A N 1
ATOM 1405 C CA . PRO A 1 185 ? -23.359 -12.178 -57.007 1.00 56.34 185 PRO A CA 1
ATOM 1406 C C . PRO A 1 185 ? -22.319 -13.293 -57.170 1.00 56.34 185 PRO A C 1
ATOM 1408 O O . PRO A 1 185 ? -22.441 -14.156 -58.039 1.00 56.34 185 PRO A O 1
ATOM 1411 N N . LEU A 1 186 ? -21.311 -13.303 -56.298 1.00 48.91 186 LEU A N 1
ATOM 1412 C CA . LEU A 1 186 ? -20.434 -14.452 -56.092 1.00 48.91 186 LEU A CA 1
ATOM 1413 C C . LEU A 1 186 ? -20.907 -15.248 -54.870 1.00 48.91 186 LEU A C 1
ATOM 1415 O O . LEU A 1 186 ? -20.880 -14.761 -53.746 1.00 48.91 186 LEU A O 1
ATOM 1419 N N . SER A 1 187 ? -21.338 -16.479 -55.154 1.00 54.28 187 SER A N 1
ATOM 1420 C CA . SER A 1 187 ? -21.203 -17.701 -54.350 1.00 54.28 187 SER A CA 1
ATOM 1421 C C . SER A 1 187 ? -21.380 -17.595 -52.824 1.00 54.28 187 SER A C 1
ATOM 1423 O O . SER A 1 187 ? -20.468 -17.230 -52.087 1.00 54.28 187 SER A O 1
ATOM 1425 N N . SER A 1 188 ? -22.551 -18.058 -52.378 1.00 53.03 188 SER A N 1
ATOM 1426 C CA . SER A 1 188 ? -22.925 -18.552 -51.042 1.00 53.03 188 SER A CA 1
ATOM 1427 C C . SER A 1 188 ? -21.788 -18.725 -50.019 1.00 53.03 188 SER A C 1
ATOM 1429 O O . SER A 1 188 ? -21.105 -19.750 -49.999 1.00 53.03 188 SER A O 1
ATOM 1431 N N . SER A 1 189 ? -21.660 -17.755 -49.109 1.00 54.00 189 SER A N 1
ATOM 1432 C CA . SER A 1 189 ? -21.003 -17.949 -47.810 1.00 54.00 189 SER A CA 1
ATOM 1433 C C . SER A 1 189 ? -22.004 -18.533 -46.806 1.00 54.00 189 SER A C 1
ATOM 1435 O O . SER A 1 189 ? -23.162 -18.106 -46.802 1.00 54.00 189 SER A O 1
ATOM 1437 N N . PRO A 1 190 ? -21.599 -19.489 -45.952 1.00 58.12 190 PRO A N 1
ATOM 1438 C CA . PRO A 1 190 ? -22.476 -20.031 -44.925 1.00 58.12 190 PRO A CA 1
ATOM 1439 C C . PRO A 1 190 ? -22.835 -18.943 -43.906 1.00 58.12 190 PRO A C 1
ATOM 1441 O O . PRO A 1 190 ? -21.964 -18.266 -43.360 1.00 58.12 190 PRO A O 1
ATOM 1444 N N . SER A 1 191 ? -24.132 -18.772 -43.661 1.00 47.59 191 SER A N 1
ATOM 1445 C CA . SER A 1 191 ? -24.676 -17.861 -42.656 1.00 47.59 191 SER A CA 1
ATOM 1446 C C . SER A 1 191 ? -24.163 -18.239 -41.266 1.00 47.59 191 SER A C 1
ATOM 1448 O O . SER A 1 191 ? -24.493 -19.312 -40.754 1.00 47.59 191 SER A O 1
ATOM 1450 N N . LEU A 1 192 ? -23.374 -17.359 -40.647 1.00 58.41 192 LEU A N 1
ATOM 1451 C CA . LEU A 1 192 ? -23.063 -17.458 -39.224 1.00 58.41 192 LEU A CA 1
ATOM 1452 C C . LEU A 1 192 ? -24.364 -17.309 -38.417 1.00 58.41 192 LEU A C 1
ATOM 1454 O O . LEU A 1 192 ? -25.189 -16.458 -38.760 1.00 58.41 192 LEU A O 1
ATOM 1458 N N . PRO A 1 193 ? -24.570 -18.114 -37.360 1.00 56.31 193 PRO A N 1
ATOM 1459 C CA . PRO A 1 193 ? -25.740 -17.979 -36.509 1.00 56.31 193 PRO A CA 1
ATOM 1460 C C . PRO A 1 193 ? -25.731 -16.599 -35.854 1.00 56.31 193 PRO A C 1
ATOM 1462 O O . PRO A 1 193 ? -24.743 -16.191 -35.239 1.00 56.31 193 PRO A O 1
ATOM 1465 N N . SER A 1 194 ? -26.840 -15.881 -35.996 1.00 49.69 194 SER A N 1
ATOM 1466 C CA . SER A 1 194 ? -27.089 -14.604 -35.342 1.00 49.69 194 SER A CA 1
ATOM 1467 C C . SER A 1 194 ? -26.932 -14.788 -33.832 1.00 49.69 194 SER A C 1
ATOM 1469 O O . SER A 1 194 ? -27.783 -15.393 -33.179 1.00 49.69 194 SER A O 1
ATOM 1471 N N . LEU A 1 195 ? -25.832 -14.293 -33.266 1.00 44.25 195 LEU A N 1
ATOM 1472 C CA . LEU A 1 195 ? -25.694 -14.165 -31.822 1.00 44.25 195 LEU A CA 1
ATOM 1473 C C . LEU A 1 195 ? -26.733 -13.140 -31.366 1.00 44.25 195 LEU A C 1
ATOM 1475 O O . LEU A 1 195 ? -26.546 -11.935 -31.530 1.00 44.25 195 LEU A O 1
ATOM 1479 N N . ASN A 1 196 ? -27.846 -13.628 -30.816 1.00 44.41 196 ASN A N 1
ATOM 1480 C CA . ASN A 1 196 ? -28.776 -12.814 -30.046 1.00 44.41 196 ASN A CA 1
ATOM 1481 C C . ASN A 1 196 ? -28.028 -12.320 -28.805 1.00 44.41 196 ASN A C 1
ATOM 1483 O O . ASN A 1 196 ? -28.011 -12.982 -27.768 1.00 44.41 196 ASN A O 1
ATOM 1487 N N . ILE A 1 197 ? -27.369 -11.168 -28.929 1.00 49.06 197 ILE A N 1
ATOM 1488 C CA . ILE A 1 197 ? -26.836 -10.426 -27.792 1.00 49.06 197 ILE A CA 1
ATOM 1489 C C . ILE A 1 197 ? -28.062 -9.928 -27.031 1.00 49.06 197 ILE A C 1
ATOM 1491 O O . ILE A 1 197 ? -28.656 -8.912 -27.382 1.00 49.06 197 ILE A O 1
ATOM 1495 N N . ILE A 1 198 ? -28.486 -10.699 -26.031 1.00 58.22 198 ILE A N 1
ATOM 1496 C CA . ILE A 1 198 ? -29.485 -10.263 -25.062 1.00 58.22 198 ILE A CA 1
ATOM 1497 C C . ILE A 1 198 ? -28.862 -9.045 -24.369 1.00 58.22 198 ILE A C 1
ATOM 1499 O O . ILE A 1 198 ? -27.830 -9.205 -23.709 1.00 58.22 198 ILE A O 1
ATOM 1503 N N . PRO A 1 199 ? -29.404 -7.825 -24.542 1.00 56.84 199 PRO A N 1
ATOM 1504 C CA . PRO A 1 199 ? -28.898 -6.682 -23.805 1.00 56.84 199 PRO A CA 1
ATOM 1505 C C . PRO A 1 199 ? -29.049 -6.991 -22.311 1.00 56.84 199 PRO A C 1
ATOM 1507 O O . PRO A 1 199 ? -30.080 -7.549 -21.915 1.00 56.84 199 PRO A O 1
ATOM 1510 N N . PRO A 1 200 ? -28.046 -6.669 -21.476 1.00 53.72 200 PRO A N 1
ATOM 1511 C CA . PRO A 1 200 ? -28.157 -6.902 -20.047 1.00 53.72 200 PRO A CA 1
ATOM 1512 C C . PRO A 1 200 ? -29.440 -6.233 -19.529 1.00 53.72 200 PRO A C 1
ATOM 1514 O O . PRO A 1 200 ? -29.798 -5.144 -19.998 1.00 53.72 200 PRO A O 1
ATOM 1517 N N . PRO A 1 201 ? -30.174 -6.883 -18.612 1.00 56.38 201 PRO A N 1
ATOM 1518 C CA . PRO A 1 201 ? -31.426 -6.351 -18.102 1.00 56.38 201 PRO A CA 1
ATOM 1519 C C . PRO A 1 201 ? -31.195 -4.943 -17.539 1.00 56.38 201 PRO A C 1
ATOM 1521 O O . PRO A 1 201 ? -30.380 -4.739 -16.642 1.00 56.38 201 PRO A O 1
ATOM 1524 N N . ARG A 1 202 ? -31.938 -3.960 -18.069 1.00 50.38 202 ARG A N 1
ATOM 1525 C CA . ARG A 1 202 ? -31.888 -2.532 -17.686 1.00 50.38 202 ARG A CA 1
ATOM 1526 C C . ARG A 1 202 ? -32.147 -2.261 -16.191 1.00 50.38 202 ARG A C 1
ATOM 1528 O O . ARG A 1 202 ? -32.029 -1.120 -15.765 1.00 50.38 202 ARG A O 1
ATOM 1535 N N . SER A 1 203 ? -32.488 -3.275 -15.396 1.00 46.84 203 SER A N 1
ATOM 1536 C CA . SER A 1 203 ? -32.826 -3.168 -13.974 1.00 46.84 203 SER A CA 1
ATOM 1537 C C . SER A 1 203 ? -31.627 -3.156 -13.016 1.00 46.84 203 SER A C 1
ATOM 1539 O O . SER A 1 203 ? -31.836 -3.040 -11.817 1.00 46.84 203 SER A O 1
ATOM 1541 N N . TRP A 1 204 ? -30.382 -3.260 -13.496 1.00 48.91 204 TRP A N 1
ATOM 1542 C CA . TRP A 1 204 ? -29.189 -3.237 -12.626 1.00 48.91 204 TRP A CA 1
ATOM 1543 C C . TRP A 1 204 ? -28.684 -1.823 -12.292 1.00 48.91 204 TRP A C 1
ATOM 1545 O O . TRP A 1 204 ? -27.769 -1.666 -11.492 1.00 48.91 204 TRP A O 1
ATOM 1555 N N . VAL A 1 205 ? -29.263 -0.783 -12.900 1.00 49.47 205 VAL A N 1
ATOM 1556 C CA . VAL A 1 205 ? -28.731 0.592 -12.832 1.00 49.47 205 VAL A CA 1
ATOM 1557 C C . VAL A 1 205 ? -29.393 1.437 -11.730 1.00 49.47 205 VAL A C 1
ATOM 1559 O O . VAL A 1 205 ? -28.967 2.558 -11.481 1.00 49.47 205 VAL A O 1
ATOM 1562 N N . SER A 1 206 ? -30.417 0.934 -11.034 1.00 46.94 206 SER A N 1
ATOM 1563 C CA . SER A 1 206 ? -31.295 1.785 -10.211 1.00 46.94 206 SER A CA 1
ATOM 1564 C C . SER A 1 206 ? -31.189 1.653 -8.685 1.00 46.94 206 SER A C 1
ATOM 1566 O O . SER A 1 206 ? -32.007 2.266 -8.010 1.00 46.94 206 SER A O 1
ATOM 1568 N N . GLU A 1 207 ? -30.214 0.940 -8.106 1.00 45.69 207 GLU A N 1
ATOM 1569 C CA . GLU A 1 207 ? -30.195 0.738 -6.635 1.00 45.69 207 GLU A CA 1
ATOM 1570 C C . GLU A 1 207 ? -28.859 0.940 -5.906 1.00 45.69 207 GLU A C 1
ATOM 1572 O O . GLU A 1 207 ? -28.816 0.845 -4.683 1.00 45.69 207 GLU A O 1
ATOM 1577 N N . PHE A 1 208 ? -27.786 1.326 -6.596 1.00 48.25 208 PHE A N 1
ATOM 1578 C CA . PHE A 1 208 ? -26.521 1.664 -5.935 1.00 48.25 208 PHE A CA 1
ATOM 1579 C C . PHE A 1 208 ? -26.252 3.163 -6.016 1.00 48.25 208 PHE A C 1
ATOM 1581 O O . PHE A 1 208 ? -25.279 3.608 -6.619 1.00 48.25 208 PHE A O 1
ATOM 1588 N N . SER A 1 209 ? -27.110 3.959 -5.371 1.00 53.06 209 SER A N 1
ATOM 1589 C CA . SER A 1 209 ? -26.711 5.307 -4.952 1.00 53.06 209 SER A CA 1
ATOM 1590 C C . SER A 1 209 ? -25.781 5.176 -3.745 1.00 53.06 209 SER A C 1
ATOM 1592 O O . SER A 1 209 ? -26.122 5.586 -2.635 1.00 53.06 209 SER A O 1
ATOM 1594 N N . SER A 1 210 ? -24.618 4.552 -3.943 1.00 66.31 210 SER A N 1
ATOM 1595 C CA . SER A 1 210 ? -23.549 4.613 -2.954 1.00 66.31 210 SER A CA 1
ATOM 1596 C C . SER A 1 210 ? -23.242 6.089 -2.687 1.00 66.31 210 SER A C 1
ATOM 1598 O O . SER A 1 210 ? -23.274 6.889 -3.631 1.00 66.31 210 SER A O 1
ATOM 1600 N N . PRO A 1 211 ? -22.978 6.484 -1.431 1.00 75.75 211 PRO A N 1
ATOM 1601 C CA . PRO A 1 211 ? -22.575 7.851 -1.137 1.00 75.75 211 PRO A CA 1
ATOM 1602 C C . PRO A 1 211 ? -21.387 8.244 -2.024 1.00 75.75 211 PRO A C 1
ATOM 1604 O O . PRO A 1 211 ? -20.561 7.381 -2.340 1.00 75.75 211 PRO A O 1
ATOM 1607 N N . PRO A 1 212 ? -21.283 9.518 -2.439 1.00 86.31 212 PRO A N 1
ATOM 1608 C CA . PRO A 1 212 ? -20.136 9.962 -3.214 1.00 86.31 212 PRO A CA 1
ATOM 1609 C C . PRO A 1 212 ? -18.850 9.677 -2.431 1.00 86.31 212 PRO A C 1
ATOM 1611 O O . PRO A 1 212 ? -18.759 9.979 -1.240 1.00 86.31 212 PRO A O 1
ATOM 1614 N N . LEU A 1 213 ? -17.862 9.087 -3.105 1.00 91.56 213 LEU A N 1
ATOM 1615 C CA . LEU A 1 213 ? -16.533 8.893 -2.533 1.00 91.56 213 LEU A CA 1
ATOM 1616 C C . LEU A 1 213 ? -15.882 10.262 -2.299 1.00 91.56 213 LEU A C 1
ATOM 1618 O O . LEU A 1 213 ? -16.039 11.177 -3.111 1.00 91.56 213 LEU A O 1
ATOM 1622 N N . SER A 1 214 ? -15.100 10.391 -1.228 1.00 95.81 214 SER A N 1
ATOM 1623 C CA . SER A 1 214 ? -14.234 11.555 -1.006 1.00 95.81 214 SER A CA 1
ATOM 1624 C C . SER A 1 214 ? -12.763 11.134 -0.977 1.00 95.81 214 SER A C 1
ATOM 1626 O O . SER A 1 214 ? -12.447 10.005 -0.608 1.00 95.81 214 SER A O 1
ATOM 1628 N N . LEU A 1 215 ? -11.852 12.015 -1.400 1.00 96.38 215 LEU A N 1
ATOM 1629 C CA . LEU A 1 215 ? -10.410 11.753 -1.401 1.00 96.38 215 LEU A CA 1
ATOM 1630 C C . LEU A 1 215 ? -9.695 12.722 -0.469 1.00 96.38 215 LEU A C 1
ATOM 1632 O O . LEU A 1 215 ? -9.804 13.937 -0.634 1.00 96.38 215 LEU A O 1
ATOM 1636 N N . ILE A 1 216 ? -8.888 12.191 0.447 1.00 97.56 216 ILE A N 1
ATOM 1637 C CA . ILE A 1 216 ? -7.961 12.982 1.256 1.00 97.56 216 ILE A CA 1
ATOM 1638 C C . ILE A 1 216 ? -6.542 12.463 1.033 1.00 97.56 216 ILE A C 1
ATOM 1640 O O . ILE A 1 216 ? -6.210 11.317 1.342 1.00 97.56 216 ILE A O 1
ATOM 1644 N N . ILE A 1 217 ? -5.682 13.343 0.521 1.00 96.94 217 ILE A N 1
ATOM 1645 C CA . ILE A 1 217 ? -4.276 13.037 0.261 1.00 96.94 217 ILE A CA 1
ATOM 1646 C C . ILE A 1 217 ? -3.451 13.409 1.496 1.00 96.94 217 ILE A C 1
ATOM 1648 O O . ILE A 1 217 ? -3.023 14.550 1.665 1.00 96.94 217 ILE A O 1
ATOM 1652 N N . ARG A 1 218 ? -3.248 12.428 2.375 1.00 96.88 218 ARG A N 1
ATOM 1653 C CA . ARG A 1 218 ? -2.317 12.465 3.509 1.00 96.88 218 ARG A CA 1
ATOM 1654 C C . ARG A 1 218 ? -1.980 11.036 3.937 1.00 96.88 218 ARG A C 1
ATOM 1656 O O . ARG A 1 218 ? -2.802 10.145 3.723 1.00 96.88 218 ARG A O 1
ATOM 1663 N N . PRO A 1 219 ? -0.829 10.804 4.587 1.00 97.50 219 PRO A N 1
ATOM 1664 C CA . PRO A 1 219 ? -0.568 9.521 5.221 1.00 97.50 219 PRO A CA 1
ATOM 1665 C C . PRO A 1 219 ? -1.712 9.145 6.178 1.00 97.50 219 PRO A C 1
ATOM 1667 O O . PRO A 1 219 ? -2.028 9.931 7.080 1.00 97.50 219 PRO A O 1
ATOM 1670 N N . PRO A 1 220 ? -2.379 7.997 5.983 1.00 98.00 220 PRO A N 1
ATOM 1671 C CA . PRO A 1 220 ? -3.307 7.485 6.976 1.00 98.00 220 PRO A CA 1
ATOM 1672 C C . PRO A 1 220 ? -2.541 7.005 8.212 1.00 98.00 220 PRO A C 1
ATOM 1674 O O . PRO A 1 220 ? -1.408 6.526 8.122 1.00 98.00 220 PRO A O 1
ATOM 1677 N N . THR A 1 221 ? -3.153 7.116 9.382 1.00 97.81 221 THR A N 1
ATOM 1678 C CA . THR A 1 221 ? -2.541 6.651 10.629 1.00 97.81 221 THR A CA 1
ATOM 1679 C C . THR A 1 221 ? -2.744 5.143 10.774 1.00 97.81 221 THR A C 1
ATOM 1681 O O . THR A 1 221 ? -3.669 4.554 10.214 1.00 97.81 221 THR A O 1
ATOM 1684 N N . LEU A 1 222 ? -1.887 4.467 11.539 1.00 97.44 222 LEU A N 1
ATOM 1685 C CA . LEU A 1 222 ? -2.022 3.029 11.782 1.00 97.44 222 LEU A CA 1
ATOM 1686 C C . LEU A 1 222 ? -3.348 2.695 12.477 1.00 97.44 222 LEU A C 1
ATOM 1688 O O . LEU A 1 222 ? -3.894 1.608 12.285 1.00 97.44 222 LEU A O 1
ATOM 1692 N N . LYS A 1 223 ? -3.864 3.624 13.288 1.00 97.38 223 LYS A N 1
ATOM 1693 C CA . LYS A 1 223 ? -5.194 3.504 13.881 1.00 97.38 223 LYS A CA 1
ATOM 1694 C C . LYS A 1 223 ? -6.263 3.520 12.788 1.00 97.38 223 LYS A C 1
ATOM 1696 O O . LYS A 1 223 ? -7.055 2.588 12.726 1.00 97.38 223 LYS A O 1
ATOM 1701 N N . GLU A 1 224 ? -6.211 4.498 11.883 1.00 98.12 224 GLU A N 1
ATOM 1702 C CA . GLU A 1 224 ? -7.146 4.589 10.756 1.00 98.12 224 GLU A CA 1
ATOM 1703 C C . GLU A 1 224 ? -7.109 3.347 9.862 1.00 98.12 224 GLU A C 1
ATOM 1705 O O . GLU A 1 224 ? -8.162 2.886 9.451 1.00 98.12 224 GLU A O 1
ATOM 1710 N N . LEU A 1 225 ? -5.936 2.758 9.603 1.00 97.94 225 LEU A N 1
ATOM 1711 C CA . LEU A 1 225 ? -5.829 1.508 8.832 1.00 97.94 225 LEU A CA 1
ATOM 1712 C C . LEU A 1 225 ? -6.517 0.323 9.512 1.00 97.94 225 LEU A C 1
ATOM 1714 O O . LEU A 1 225 ? -7.074 -0.537 8.838 1.00 97.94 225 LEU A O 1
ATOM 1718 N N . ARG A 1 226 ? -6.429 0.242 10.842 1.00 95.81 226 ARG A N 1
ATOM 1719 C CA . ARG A 1 226 ? -7.036 -0.848 11.619 1.00 95.81 226 ARG A CA 1
ATOM 1720 C C . ARG A 1 226 ? -8.548 -0.693 11.750 1.00 95.81 226 ARG A C 1
ATOM 1722 O O . ARG A 1 226 ? -9.239 -1.693 11.885 1.00 95.81 226 ARG A O 1
ATOM 1729 N N . GLU A 1 227 ? -9.030 0.544 11.722 1.00 97.44 227 GLU A N 1
ATOM 1730 C CA . GLU A 1 227 ? -10.452 0.904 11.750 1.00 97.44 227 GLU A CA 1
ATOM 1731 C C . GLU A 1 227 ? -11.046 1.042 10.336 1.00 97.44 227 GLU A C 1
ATOM 1733 O O . GLU A 1 227 ? -12.230 1.325 10.180 1.00 97.44 227 GLU A O 1
ATOM 1738 N N . ALA A 1 228 ? -10.232 0.860 9.294 1.00 97.94 228 ALA A N 1
ATOM 1739 C CA . ALA A 1 228 ? -10.666 0.965 7.913 1.00 97.94 228 ALA A CA 1
ATOM 1740 C C . ALA A 1 228 ? -11.660 -0.145 7.563 1.00 97.94 228 ALA A C 1
ATOM 1742 O O . ALA A 1 228 ? -11.503 -1.302 7.968 1.00 97.94 228 ALA A O 1
ATOM 1743 N N . LYS A 1 229 ? -12.632 0.206 6.719 1.00 97.50 229 LYS A N 1
ATOM 1744 C CA . LYS A 1 229 ? -13.525 -0.761 6.082 1.00 97.50 229 LYS A CA 1
ATOM 1745 C C . LYS A 1 229 ? -12.716 -1.669 5.156 1.00 97.50 229 LYS A C 1
ATOM 1747 O O . LYS A 1 229 ? -12.848 -2.889 5.216 1.00 97.50 229 LYS A O 1
ATOM 1752 N N . GLU A 1 230 ? -11.866 -1.063 4.329 1.00 97.81 230 GLU A N 1
ATOM 1753 C CA . GLU A 1 230 ? -11.029 -1.751 3.348 1.00 97.81 230 GLU A CA 1
ATOM 1754 C C . GLU A 1 230 ? -9.659 -1.074 3.245 1.00 97.81 230 GLU A C 1
ATOM 1756 O O . GLU A 1 230 ? -9.528 0.144 3.371 1.00 97.81 230 GLU A O 1
ATOM 1761 N N . VAL A 1 231 ? -8.624 -1.864 2.971 1.00 98.31 231 VAL A N 1
ATOM 1762 C CA . VAL A 1 231 ? -7.281 -1.370 2.653 1.00 98.31 231 VAL A CA 1
ATOM 1763 C C . VAL A 1 231 ? -6.824 -2.052 1.374 1.00 98.31 231 VAL A C 1
ATOM 1765 O O . VAL A 1 231 ? -7.064 -3.238 1.172 1.00 98.31 231 VAL A O 1
ATOM 1768 N N . MET A 1 232 ? -6.169 -1.310 0.489 1.00 98.00 232 MET A N 1
ATOM 1769 C CA . MET A 1 232 ? -5.710 -1.815 -0.801 1.00 98.00 232 MET A CA 1
ATOM 1770 C C . MET A 1 232 ? -4.302 -1.322 -1.101 1.00 98.00 232 MET A C 1
ATOM 1772 O O . MET A 1 232 ? -3.906 -0.230 -0.694 1.00 98.00 232 MET A O 1
ATOM 1776 N N . ILE A 1 233 ? -3.554 -2.109 -1.867 1.00 98.06 233 ILE A N 1
ATOM 1777 C CA . ILE A 1 233 ? -2.252 -1.715 -2.404 1.00 98.06 233 ILE A CA 1
ATOM 1778 C C . ILE A 1 233 ? -2.214 -1.897 -3.918 1.00 98.06 233 ILE A C 1
ATOM 1780 O O . ILE A 1 233 ? -2.811 -2.827 -4.452 1.00 98.06 233 ILE A O 1
ATOM 1784 N N . CYS A 1 234 ? -1.484 -1.041 -4.630 1.00 96.62 234 CYS A N 1
ATOM 1785 C CA . CYS A 1 234 ? -1.318 -1.182 -6.080 1.00 96.62 234 CYS A CA 1
ATOM 1786 C C . CYS A 1 234 ? 0.059 -0.721 -6.560 1.00 96.62 234 CYS A C 1
ATOM 1788 O O . CYS A 1 234 ? 0.725 0.081 -5.902 1.00 96.62 234 CYS A O 1
ATOM 1790 N N . SER A 1 235 ? 0.492 -1.195 -7.730 1.00 95.44 235 SER A N 1
ATOM 1791 C CA . SER A 1 235 ? 1.669 -0.659 -8.425 1.00 95.44 235 SER A CA 1
ATOM 1792 C C . SER A 1 235 ? 1.610 -0.919 -9.926 1.00 95.44 235 SER A C 1
ATOM 1794 O O . SER A 1 235 ? 0.740 -1.627 -10.412 1.00 95.44 235 SER A O 1
ATOM 1796 N N . ALA A 1 236 ? 2.572 -0.413 -10.698 1.00 89.50 236 ALA A N 1
ATOM 1797 C CA . ALA A 1 236 ? 2.589 -0.656 -12.146 1.00 89.50 236 ALA A CA 1
ATOM 1798 C C . ALA A 1 236 ? 2.649 -2.153 -12.515 1.00 89.50 236 ALA A C 1
ATOM 1800 O O . ALA A 1 236 ? 2.234 -2.549 -13.598 1.00 89.50 236 ALA A O 1
ATOM 1801 N N . SER A 1 237 ? 3.187 -2.995 -11.626 1.00 86.75 237 SER A N 1
ATOM 1802 C CA . SER A 1 237 ? 3.304 -4.441 -11.848 1.00 86.75 237 SER A CA 1
ATOM 1803 C C . SER A 1 237 ? 2.291 -5.277 -11.072 1.00 86.75 237 SER A C 1
ATOM 1805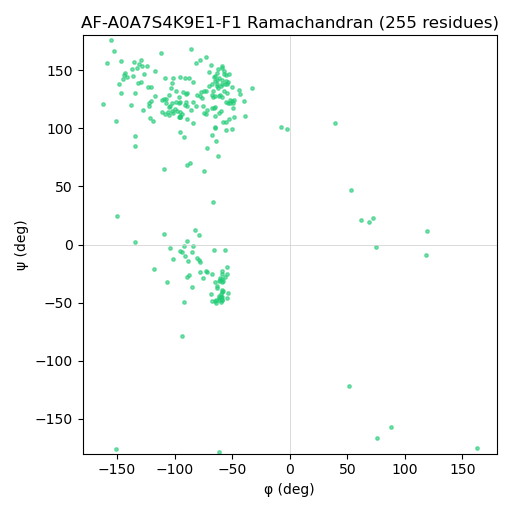 O O . SER A 1 237 ? 2.326 -6.502 -11.178 1.00 86.75 237 SER A O 1
ATOM 1807 N N . ARG A 1 238 ? 1.454 -4.652 -10.239 1.00 89.56 238 ARG A N 1
ATOM 1808 C CA . ARG A 1 238 ? 0.479 -5.344 -9.398 1.00 89.56 238 ARG A CA 1
ATOM 1809 C C . ARG A 1 238 ? -0.864 -4.629 -9.504 1.00 89.56 238 ARG A C 1
ATOM 1811 O O . ARG A 1 238 ? -0.889 -3.415 -9.325 1.00 89.56 238 ARG A O 1
ATOM 1818 N N . PRO A 1 239 ? -1.961 -5.356 -9.754 1.00 90.38 239 PRO A N 1
ATOM 1819 C CA . PRO A 1 239 ? -3.289 -4.760 -9.776 1.00 90.38 239 PRO A CA 1
ATOM 1820 C C . PRO A 1 239 ? -3.630 -4.166 -8.402 1.00 90.38 239 PRO A C 1
ATOM 1822 O O . PRO A 1 239 ? -2.827 -4.211 -7.468 1.00 90.38 239 PRO A O 1
ATOM 1825 N N . LEU A 1 240 ? -4.830 -3.614 -8.272 1.00 93.88 240 LEU A N 1
ATOM 1826 C CA . LEU A 1 240 ? -5.369 -3.255 -6.969 1.00 93.88 240 LEU A CA 1
ATOM 1827 C C . LEU A 1 240 ? -5.584 -4.542 -6.158 1.00 93.88 240 LEU A C 1
ATOM 1829 O O . LEU A 1 240 ? -6.407 -5.374 -6.527 1.00 93.88 240 LEU A O 1
ATOM 1833 N N . VAL A 1 241 ? -4.783 -4.746 -5.114 1.00 96.25 241 VAL A N 1
ATOM 1834 C CA . VAL A 1 241 ? -4.815 -5.948 -4.273 1.00 96.25 241 VAL A CA 1
ATOM 1835 C C . VAL A 1 241 ? -5.395 -5.586 -2.904 1.00 96.25 241 VAL A C 1
ATOM 1837 O O . VAL A 1 241 ? -4.850 -4.687 -2.255 1.00 96.25 241 VAL A O 1
ATOM 1840 N N . PRO A 1 242 ? -6.448 -6.279 -2.440 1.00 97.50 242 PRO A N 1
ATOM 1841 C CA . PRO A 1 242 ? -7.033 -6.043 -1.127 1.00 97.50 242 PRO A CA 1
ATOM 1842 C C . PRO A 1 242 ? -6.115 -6.566 -0.017 1.00 97.50 242 PRO A C 1
ATOM 1844 O O . PRO A 1 242 ? -5.637 -7.699 -0.063 1.00 97.50 242 PRO A O 1
ATOM 1847 N N . VAL A 1 243 ? -5.880 -5.736 0.993 1.00 98.00 243 VAL A N 1
ATOM 1848 C CA . VAL A 1 243 ? -5.155 -6.072 2.219 1.00 98.00 243 VAL A CA 1
ATOM 1849 C C . VAL A 1 243 ? -6.177 -6.469 3.275 1.00 98.00 243 VAL A C 1
ATOM 1851 O O . VAL A 1 243 ? -6.973 -5.645 3.718 1.00 98.00 243 VAL A O 1
ATOM 1854 N N . THR A 1 244 ? -6.151 -7.733 3.682 1.00 98.06 244 THR A N 1
ATOM 1855 C CA . THR A 1 244 ? -7.099 -8.293 4.655 1.00 98.06 244 THR A CA 1
ATOM 1856 C C . THR A 1 244 ? -6.514 -8.411 6.052 1.00 98.06 244 THR A C 1
ATOM 1858 O O . THR A 1 244 ? -7.262 -8.594 7.014 1.00 98.06 244 THR A O 1
ATOM 1861 N N . GLU A 1 245 ? -5.196 -8.259 6.190 1.00 98.25 245 GLU A N 1
ATOM 1862 C CA . GLU A 1 245 ? -4.496 -8.366 7.463 1.00 98.25 245 GLU A CA 1
ATOM 1863 C C . GLU A 1 245 ? -3.261 -7.453 7.512 1.00 98.25 245 GLU A C 1
ATOM 1865 O O . GLU A 1 245 ? -2.502 -7.362 6.548 1.00 98.25 245 GLU A O 1
ATOM 1870 N N . ILE A 1 246 ? -3.048 -6.782 8.645 1.00 98.06 246 ILE A N 1
ATOM 1871 C CA . ILE A 1 246 ? -1.877 -5.953 8.946 1.00 98.06 246 ILE A CA 1
ATOM 1872 C C . ILE A 1 246 ? -1.305 -6.433 10.282 1.00 98.06 246 ILE A C 1
ATOM 1874 O O . ILE A 1 246 ? -1.964 -6.294 11.314 1.00 98.06 246 ILE A O 1
ATOM 1878 N N . GLU A 1 247 ? -0.079 -6.964 10.290 1.00 96.25 247 GLU A N 1
ATOM 1879 C CA . GLU A 1 247 ? 0.585 -7.464 11.513 1.00 96.25 247 GLU A CA 1
ATOM 1880 C C . GLU A 1 247 ? -0.275 -8.481 12.291 1.00 96.25 247 GLU A C 1
ATOM 1882 O O . GLU A 1 247 ? -0.498 -8.343 13.498 1.00 96.25 247 GLU A O 1
ATOM 1887 N N . GLY A 1 248 ? -0.848 -9.468 11.594 1.00 96.75 248 GLY A N 1
ATOM 1888 C CA . GLY A 1 248 ? -1.713 -10.479 12.213 1.00 96.75 248 GLY A CA 1
ATOM 1889 C C . GLY A 1 248 ? -3.116 -9.985 12.590 1.00 96.75 248 GLY A C 1
ATOM 1890 O O . GLY A 1 248 ? -3.921 -10.761 13.105 1.00 96.75 248 GLY A O 1
ATOM 1891 N N . LYS A 1 249 ? -3.435 -8.700 12.375 1.00 97.56 249 LYS A N 1
ATOM 1892 C CA . LYS A 1 249 ? -4.745 -8.115 12.696 1.00 97.56 249 LYS A CA 1
ATOM 1893 C C . LYS A 1 249 ? -5.565 -7.904 11.435 1.00 97.56 249 LYS A C 1
ATOM 1895 O O . LYS A 1 249 ? -5.100 -7.264 10.497 1.00 97.56 249 LYS A O 1
ATOM 1900 N N . LYS A 1 250 ? -6.801 -8.400 11.439 1.00 98.12 250 LYS A N 1
ATOM 1901 C CA . LYS A 1 250 ? -7.727 -8.254 10.312 1.00 98.12 250 LYS A CA 1
ATOM 1902 C C . LYS A 1 250 ? -8.069 -6.787 10.047 1.00 98.12 250 LYS A C 1
ATOM 1904 O O . LYS A 1 250 ? -8.257 -6.021 10.989 1.00 98.12 250 LYS A O 1
ATOM 1909 N N . VAL A 1 251 ? -8.183 -6.444 8.769 1.00 97.62 251 VAL A N 1
ATOM 1910 C CA . VAL A 1 251 ? -8.779 -5.193 8.278 1.00 97.62 251 VAL A CA 1
ATOM 1911 C C . VAL A 1 251 ? -10.257 -5.452 8.000 1.00 97.62 251 VAL A C 1
ATOM 1913 O O . VAL A 1 251 ? -10.584 -6.458 7.365 1.00 97.62 251 VAL A O 1
ATOM 1916 N N . GLY A 1 252 ? -11.152 -4.587 8.484 1.00 96.12 252 GLY A N 1
ATOM 1917 C CA . GLY A 1 252 ? -12.597 -4.783 8.351 1.00 96.12 252 GLY A CA 1
ATOM 1918 C C . GLY A 1 252 ? -13.046 -6.170 8.836 1.00 96.12 252 GLY A C 1
ATOM 1919 O O . GLY A 1 252 ? -12.799 -6.568 9.975 1.00 96.12 252 GLY A O 1
ATOM 1920 N N . ASN A 1 253 ? -13.676 -6.947 7.951 1.00 96.50 253 ASN A N 1
ATOM 1921 C CA . ASN A 1 253 ? -14.116 -8.322 8.232 1.00 96.50 253 ASN A CA 1
ATOM 1922 C C . ASN A 1 253 ? -13.049 -9.402 7.917 1.00 96.50 253 ASN A C 1
ATOM 1924 O O . ASN A 1 253 ? -13.315 -10.602 8.063 1.00 96.50 253 ASN A O 1
ATOM 1928 N N . GLY A 1 254 ? -11.848 -9.001 7.490 1.00 96.44 254 GLY A N 1
ATOM 1929 C CA . GLY A 1 254 ? -10.764 -9.889 7.065 1.00 96.44 254 GLY A CA 1
ATOM 1930 C C . GLY A 1 254 ? -11.000 -10.575 5.719 1.00 96.44 254 GLY A C 1
ATOM 1931 O O . GLY A 1 254 ? -10.433 -11.642 5.484 1.00 96.44 254 GLY A O 1
ATOM 1932 N N . LYS A 1 255 ? -11.856 -10.013 4.861 1.00 96.06 255 LYS A N 1
ATOM 1933 C CA . LYS A 1 255 ? -12.099 -10.460 3.485 1.00 96.06 255 LYS A CA 1
ATOM 1934 C C . LYS A 1 255 ? -12.017 -9.261 2.533 1.00 96.06 255 LYS A C 1
ATOM 1936 O O . LYS A 1 255 ? -12.238 -8.136 2.976 1.00 96.06 255 LYS A O 1
ATOM 1941 N N . PRO A 1 256 ? -11.709 -9.481 1.246 1.00 94.69 256 PRO A N 1
ATOM 1942 C CA . PRO A 1 256 ? -11.882 -8.456 0.220 1.00 94.69 256 PRO A CA 1
ATOM 1943 C C . PRO A 1 256 ? -13.320 -7.911 0.215 1.00 94.69 256 PRO A C 1
ATOM 1945 O O . PRO A 1 256 ? -14.259 -8.694 0.397 1.00 94.69 256 PRO A O 1
ATOM 1948 N N . GLY A 1 257 ? -13.452 -6.588 0.076 1.00 86.69 257 GLY A N 1
ATOM 1949 C CA . GLY A 1 257 ? -14.728 -5.861 0.035 1.00 86.69 257 GLY A CA 1
ATOM 1950 C C . GLY A 1 257 ? -15.393 -5.845 -1.331 1.00 86.69 257 GLY A C 1
ATOM 1951 O O . GLY A 1 257 ? -14.710 -6.167 -2.331 1.00 86.69 257 GLY A O 1
#